Protein AF-B6ASD5-F1 (afdb_monomer_lite)

Sequence (254 aa):
MRLPNHNNSAKGARRTEENTPIEFEKPGTISGPLTELLRMGARKLIEAAIQAERTEFLHQFESRKTSEGKRGVIRNGYQTEREILTGIGAVSVRIPKVRSRTGEPVTFRSALVPPYVRKTKSLEAALPWLCLKGISTREMQGALSVEAKYPKATECFLKDREPLLAFYDFPAEHWIHIRTTNPIESTFATIRHRTDQARGCFPKETILTMMFKLGLCAEKRWRKIKGFNTLVLVLEGKTFKDGVLEGDSRQDAA

Organism: NCBI:txid419541

Radius of gyration: 32.8 Å; chains: 1; bounding box: 64×96×101 Å

Secondary structure (DSSP, 8-state):
--------------------------TT----HHHHHHHHHHHHHHHHHHHHHHHHHHHHTTT-B-TTSSBSEEEEEEPPPEEEEETTEEEEE--EEEEESSSS------SSS-TT--B-HHHHHHHHHHHHTT--TTTHHHHTTTTTT-HHHHHHHHHTHHHHHGGGGS-GGGHHHHT-SHHHHHHHHHHHHHHHHTTTTS-HHHHHHHHHHHHHHHHTTPPPPTTGGGHHHHHTT--EETTEETT-------

InterPro domains:
  IPR001207 Transposase, mutator type [PF00872] (36-143)
  IPR001207 Transposase, mutator type [PF00872] (147-209)
  IPR001207 Transposase, mutator type [PTHR33217] (146-231)

Foldseek 3Di:
DDDDDDDDDDDDDDDDPPDPPPPPDPLADPDDPVLVVVLVVVQVVQAVLLVVLVVVVQVVQQPDADPVRHRQKDWDAWDDWDWAQELSHTHIHTHTFMDGPNPDDDGDADPVDGPPHRYDPVLVVCVVVCVVVVQDPVRSSNVSVPPVPCPPVVVVCVVCVCVQCVLQFAAPQQCVPPNDCCLVCVLCVVLVVVCVVCPPVDDPVVNVVVSVVVNVVSVVVDDDRGPNVCVVVVVVVFTGHSNHTDPPPPPPDD

pLDDT: mean 74.52, std 19.61, range [25.8, 94.56]

Structure (mmCIF, N/CA/C/O backbone):
data_AF-B6ASD5-F1
#
_entry.id   AF-B6ASD5-F1
#
loop_
_atom_site.group_PDB
_atom_site.id
_atom_site.type_symbol
_atom_site.label_atom_id
_atom_site.label_alt_id
_atom_site.label_comp_id
_atom_site.label_asym_id
_atom_site.label_entity_id
_atom_site.label_seq_id
_atom_site.pdbx_PDB_ins_code
_atom_site.Cartn_x
_atom_site.Cartn_y
_atom_site.Cartn_z
_atom_site.occupancy
_atom_site.B_iso_or_equiv
_atom_site.auth_seq_id
_atom_site.auth_comp_id
_atom_site.auth_asym_id
_atom_site.auth_atom_id
_atom_site.pdbx_PDB_model_num
ATOM 1 N N . MET A 1 1 ? -20.922 59.048 -52.226 1.00 37.69 1 MET A N 1
ATOM 2 C CA . MET A 1 1 ? -21.814 58.257 -53.105 1.00 37.69 1 MET A CA 1
ATOM 3 C C . MET A 1 1 ? -21.059 56.995 -53.524 1.00 37.69 1 MET A C 1
ATOM 5 O O . MET A 1 1 ? -19.894 57.132 -53.866 1.00 37.69 1 MET A O 1
ATOM 9 N N . ARG A 1 2 ? -21.726 55.828 -53.485 1.00 28.09 2 ARG A N 1
ATOM 10 C CA . ARG A 1 2 ? -21.280 54.446 -53.812 1.00 28.09 2 ARG A CA 1
ATOM 11 C C . ARG A 1 2 ? -20.453 53.660 -52.777 1.00 28.09 2 ARG A C 1
ATOM 13 O O . ARG A 1 2 ? -19.234 53.732 -52.731 1.00 28.09 2 ARG A O 1
ATOM 20 N N . LEU A 1 3 ? -21.169 52.805 -52.047 1.00 33.41 3 LEU A N 1
ATOM 21 C CA . LEU A 1 3 ? -20.824 51.381 -51.864 1.00 33.41 3 LEU A CA 1
ATOM 22 C C . LEU A 1 3 ? -21.417 50.579 -53.056 1.00 33.41 3 LEU A C 1
ATOM 24 O O . LEU A 1 3 ? -22.229 51.177 -53.775 1.00 33.41 3 LEU A O 1
ATOM 28 N N . PRO A 1 4 ? -21.197 49.254 -53.238 1.00 50.50 4 PRO A N 1
ATOM 29 C CA . PRO A 1 4 ? -20.192 48.304 -52.710 1.00 50.50 4 PRO A CA 1
ATOM 30 C C . PRO A 1 4 ? -19.549 47.437 -53.839 1.00 50.50 4 PRO A C 1
ATOM 32 O O . PRO A 1 4 ? -19.925 47.560 -55.002 1.00 50.50 4 PRO A O 1
ATOM 35 N N . ASN A 1 5 ? -18.643 46.498 -53.511 1.00 28.77 5 ASN A N 1
ATOM 36 C CA . ASN A 1 5 ? -18.746 45.129 -54.053 1.00 28.77 5 ASN A CA 1
ATOM 37 C C . ASN A 1 5 ? -17.942 44.076 -53.264 1.00 28.77 5 ASN A C 1
ATOM 39 O O . ASN A 1 5 ? -16.801 44.297 -52.866 1.00 28.77 5 ASN A O 1
ATOM 43 N N . HIS A 1 6 ? -18.590 42.927 -53.065 1.00 32.00 6 HIS A N 1
ATOM 44 C CA . HIS A 1 6 ? -18.110 41.692 -52.443 1.00 32.00 6 HIS A CA 1
ATOM 45 C C . HIS A 1 6 ? -17.142 40.909 -53.352 1.00 32.00 6 HIS A C 1
ATOM 47 O O . HIS A 1 6 ? -17.418 40.789 -54.541 1.00 32.00 6 HIS A O 1
ATOM 53 N N . ASN A 1 7 ? -16.094 40.277 -52.797 1.00 29.05 7 ASN A N 1
ATOM 54 C CA . ASN A 1 7 ? -16.023 38.811 -52.616 1.00 29.05 7 ASN A CA 1
ATOM 55 C C . ASN A 1 7 ? -14.635 38.296 -52.163 1.00 29.05 7 ASN A C 1
ATOM 57 O O . ASN A 1 7 ? -13.646 38.405 -52.873 1.00 29.05 7 ASN A O 1
ATOM 61 N N . ASN A 1 8 ? -14.654 37.655 -50.990 1.00 28.58 8 ASN A N 1
ATOM 62 C CA . ASN A 1 8 ? -14.136 36.324 -50.646 1.00 28.58 8 ASN A CA 1
ATOM 63 C C . ASN A 1 8 ? -12.666 35.875 -50.857 1.00 28.58 8 ASN A C 1
ATOM 65 O O . ASN A 1 8 ? -12.215 35.608 -51.962 1.00 28.58 8 ASN A O 1
ATOM 69 N N . SER A 1 9 ? -12.101 35.463 -49.706 1.00 25.80 9 SER A N 1
ATOM 70 C CA . SER A 1 9 ? -11.491 34.143 -49.436 1.00 25.80 9 SER A CA 1
ATOM 71 C C . SER A 1 9 ? -9.964 33.992 -49.521 1.00 25.80 9 SER A C 1
ATOM 73 O O . SER A 1 9 ? -9.388 33.816 -50.587 1.00 25.80 9 SER A O 1
ATOM 75 N N . ALA A 1 10 ? -9.337 33.909 -48.338 1.00 30.03 10 ALA A N 1
ATOM 76 C CA . ALA A 1 10 ? -8.743 32.677 -47.787 1.00 30.03 10 ALA A CA 1
ATOM 77 C C . ALA A 1 10 ? -7.375 32.882 -47.104 1.00 30.03 10 ALA A C 1
ATOM 79 O O . ALA A 1 10 ? -6.469 33.505 -47.645 1.00 30.03 10 ALA A O 1
ATOM 80 N N . LYS A 1 11 ? -7.232 32.175 -45.971 1.00 30.34 11 LYS A N 1
ATOM 81 C CA . LYS A 1 11 ? -6.010 31.831 -45.212 1.00 30.34 11 LYS A CA 1
ATOM 82 C C . LYS A 1 11 ? -5.569 32.801 -44.108 1.00 30.34 11 LYS A C 1
ATOM 84 O O . LYS A 1 11 ? -4.484 33.365 -44.142 1.00 30.34 11 LYS A O 1
ATOM 89 N N . GLY A 1 12 ? -6.374 32.855 -43.045 1.00 26.52 12 GLY A N 1
ATOM 90 C CA . GLY A 1 12 ? -5.902 33.134 -41.684 1.00 26.52 12 GLY A CA 1
ATOM 91 C C . GLY A 1 12 ? -5.714 31.819 -40.919 1.00 26.52 12 GLY A C 1
ATOM 92 O O . GLY A 1 12 ? -6.615 30.984 -40.884 1.00 26.52 12 GLY A O 1
ATOM 93 N N . ALA A 1 13 ? -4.517 31.614 -40.377 1.00 29.45 13 ALA A N 1
ATOM 94 C CA . ALA A 1 13 ? -4.069 30.402 -39.704 1.00 29.45 13 ALA A CA 1
ATOM 95 C C . ALA A 1 13 ? -4.914 30.048 -38.464 1.00 29.45 13 ALA A C 1
ATOM 97 O O . ALA A 1 13 ? -5.118 30.886 -37.589 1.00 29.45 13 ALA A O 1
ATOM 98 N N . ARG A 1 14 ? -5.333 28.781 -38.340 1.00 26.75 14 ARG A N 1
ATOM 99 C CA . ARG A 1 14 ? -5.753 28.220 -37.048 1.00 26.75 14 ARG A CA 1
ATOM 100 C C . ARG A 1 14 ? -4.496 27.973 -36.214 1.00 26.75 14 ARG A C 1
ATOM 102 O O . ARG A 1 14 ? -3.749 27.043 -36.507 1.00 26.75 14 ARG A O 1
ATOM 109 N N . ARG A 1 15 ? -4.255 28.799 -35.196 1.00 26.56 15 ARG A N 1
ATOM 110 C CA . ARG A 1 15 ? -3.430 28.405 -34.048 1.00 26.56 15 ARG A CA 1
ATOM 111 C C . ARG A 1 15 ? -4.332 27.626 -33.096 1.00 26.56 15 ARG A C 1
ATOM 113 O O . ARG A 1 15 ? -5.297 28.170 -32.578 1.00 26.56 15 ARG A O 1
ATOM 120 N N . THR A 1 16 ? -4.039 26.344 -32.937 1.00 33.03 16 THR A N 1
ATOM 121 C CA . THR A 1 16 ? -4.548 25.478 -31.875 1.00 33.03 16 THR A CA 1
ATOM 122 C C . THR A 1 16 ? -4.048 26.002 -30.530 1.00 33.03 16 THR A C 1
ATOM 124 O O . THR A 1 16 ? -2.873 25.857 -30.200 1.00 33.03 16 THR A O 1
ATOM 127 N N . GLU A 1 17 ? -4.933 26.629 -29.761 1.00 39.38 17 GLU A N 1
ATOM 128 C CA . GLU A 1 17 ? -4.749 26.832 -28.324 1.00 39.38 17 GLU A CA 1
ATOM 129 C C . GLU A 1 17 ? -5.139 25.542 -27.595 1.00 39.38 17 GLU A C 1
ATOM 131 O O . GLU A 1 17 ? -6.214 25.437 -27.025 1.00 39.38 17 GLU A O 1
ATOM 136 N N . GLU A 1 18 ? -4.284 24.524 -27.646 1.00 45.25 18 GLU A N 1
ATOM 137 C CA . GLU A 1 18 ? -4.444 23.327 -26.817 1.00 45.25 18 GLU A CA 1
ATOM 138 C C . GLU A 1 18 ? -3.073 22.893 -26.309 1.00 45.25 18 GLU A C 1
ATOM 140 O O . GLU A 1 18 ? -2.371 22.110 -26.940 1.00 45.25 18 GLU A O 1
ATOM 145 N N . ASN A 1 19 ? -2.659 23.484 -25.188 1.00 40.84 19 ASN A N 1
ATOM 146 C CA . ASN A 1 19 ? -1.792 22.842 -24.198 1.00 40.84 19 ASN A CA 1
ATOM 147 C C . ASN A 1 19 ? -1.694 23.731 -22.955 1.00 40.84 19 ASN A C 1
ATOM 149 O O . ASN A 1 19 ? -0.622 24.182 -22.553 1.00 40.84 19 ASN A O 1
ATOM 153 N N . THR A 1 20 ? -2.839 23.994 -22.326 1.00 35.03 20 THR A N 1
ATOM 154 C CA . THR A 1 20 ? -2.825 24.313 -20.899 1.00 35.03 20 THR A CA 1
ATOM 155 C C . THR A 1 20 ? -2.584 22.990 -20.176 1.00 35.03 20 THR A C 1
ATOM 157 O O . THR A 1 20 ? -3.390 22.073 -20.346 1.00 35.03 20 THR A O 1
ATOM 160 N N . PRO A 1 21 ? -1.485 22.830 -19.420 1.00 34.50 21 PRO A N 1
ATOM 161 C CA . PRO A 1 21 ? -1.292 21.630 -18.627 1.00 34.50 21 PRO A CA 1
ATOM 162 C C . PRO A 1 21 ? -2.427 21.572 -17.605 1.00 34.50 21 PRO A C 1
ATOM 164 O O . PRO A 1 21 ? -2.496 22.389 -16.690 1.00 34.50 21 PRO A O 1
ATOM 167 N N . ILE A 1 22 ? -3.358 20.642 -17.805 1.00 43.00 22 ILE A N 1
ATOM 168 C CA . ILE A 1 22 ? -4.389 20.332 -16.822 1.00 43.00 22 ILE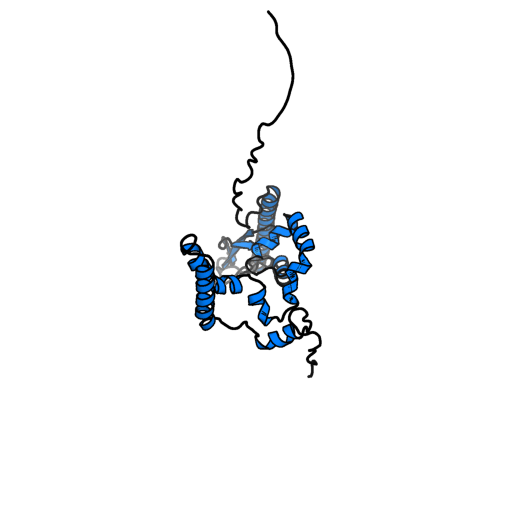 A CA 1
ATOM 169 C C . ILE A 1 22 ? -3.639 19.733 -15.636 1.00 43.00 22 ILE A C 1
ATOM 171 O O . ILE A 1 22 ? -3.091 18.633 -15.732 1.00 43.00 22 ILE A O 1
ATOM 175 N N . GLU A 1 23 ? -3.549 20.478 -14.537 1.00 32.25 23 GLU A N 1
ATOM 176 C CA . GLU A 1 23 ? -3.010 19.948 -13.292 1.00 32.25 23 GLU A CA 1
ATOM 177 C C . GLU A 1 23 ? -3.873 18.756 -12.866 1.00 32.25 23 GLU A C 1
ATOM 179 O O . GLU A 1 23 ? -5.062 18.886 -12.575 1.00 32.25 23 GLU A O 1
ATOM 184 N N . PHE A 1 24 ? -3.283 17.561 -12.876 1.00 36.91 24 PHE A N 1
ATOM 185 C CA . PHE A 1 24 ? -3.945 16.360 -12.392 1.00 36.91 24 PHE A CA 1
ATOM 186 C C . PHE A 1 24 ? -4.138 16.487 -10.878 1.00 36.91 24 PHE A C 1
ATOM 188 O O . PHE A 1 24 ? -3.199 16.287 -10.101 1.00 36.91 24 PHE A O 1
ATOM 195 N N . GLU A 1 25 ? -5.358 16.816 -10.448 1.00 40.44 25 GLU A N 1
ATOM 196 C CA . GLU A 1 25 ? -5.723 16.733 -9.037 1.00 40.44 25 GLU A CA 1
ATOM 197 C C . GLU A 1 25 ? -5.448 15.315 -8.517 1.00 40.44 25 GLU A C 1
ATOM 199 O O . GLU A 1 25 ? -5.768 14.308 -9.157 1.00 40.44 25 GLU A O 1
ATOM 204 N N . LYS A 1 26 ? -4.818 15.241 -7.341 1.00 39.00 26 LYS A N 1
ATOM 205 C CA . LYS A 1 26 ? -4.410 13.986 -6.698 1.00 39.00 26 LYS A CA 1
ATOM 206 C C . LYS A 1 26 ? -5.585 12.988 -6.671 1.00 39.00 26 LYS A C 1
ATOM 208 O O . LYS A 1 26 ? -6.693 13.375 -6.290 1.00 39.00 26 LYS A O 1
ATOM 213 N N . PRO A 1 27 ? -5.365 11.698 -6.995 1.00 39.69 27 PRO A N 1
ATOM 214 C CA . PRO A 1 27 ? -6.406 10.679 -6.916 1.00 39.69 27 PRO A CA 1
ATOM 215 C C . PRO A 1 27 ? -6.830 10.509 -5.451 1.00 39.69 27 PRO A C 1
ATOM 217 O O . PRO A 1 27 ? -6.121 9.919 -4.640 1.00 39.69 27 PRO A O 1
ATOM 220 N N . GLY A 1 28 ? -7.967 11.106 -5.103 1.00 45.91 28 GLY A N 1
ATOM 221 C CA . GLY A 1 28 ? -8.495 11.140 -3.740 1.00 45.91 28 GLY A CA 1
ATOM 222 C C . GLY A 1 28 ? -9.793 11.933 -3.610 1.00 45.91 28 GLY A C 1
ATOM 223 O O . GLY A 1 28 ? -10.636 11.587 -2.785 1.00 45.91 28 GLY A O 1
ATOM 224 N N . THR A 1 29 ? -10.023 12.926 -4.471 1.00 48.97 29 THR A N 1
ATOM 225 C CA . THR A 1 29 ? -11.251 13.725 -4.414 1.00 48.97 29 THR A CA 1
ATOM 226 C C . THR A 1 29 ? -12.234 13.262 -5.487 1.00 48.97 29 THR A C 1
ATOM 228 O O . THR A 1 29 ? -12.288 13.765 -6.609 1.00 48.97 29 THR A O 1
ATOM 231 N N . ILE A 1 30 ? -13.058 12.266 -5.158 1.00 54.53 30 ILE A N 1
ATOM 232 C CA . ILE A 1 30 ? -14.334 12.077 -5.859 1.00 54.53 30 ILE A CA 1
ATOM 233 C C . ILE A 1 30 ? -15.241 13.222 -5.385 1.00 54.53 30 ILE A C 1
ATOM 235 O O . ILE A 1 30 ? -16.043 13.044 -4.470 1.00 54.53 30 ILE A O 1
ATOM 239 N N . SER A 1 31 ? -15.039 14.424 -5.930 1.00 59.16 31 SER A N 1
ATOM 240 C CA . SER A 1 31 ? -15.862 15.591 -5.607 1.00 59.16 31 SER A CA 1
ATOM 241 C C . SER A 1 31 ? -16.980 15.708 -6.628 1.00 59.16 31 SER A C 1
ATOM 243 O O . SER A 1 31 ?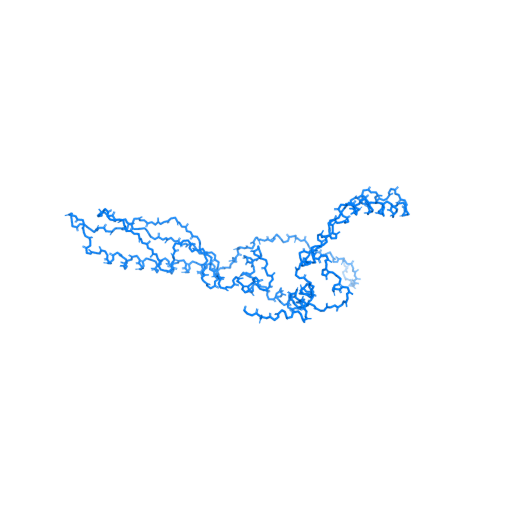 -16.801 16.233 -7.722 1.00 59.16 31 SER A O 1
ATOM 245 N N . GLY A 1 32 ? -18.131 15.148 -6.282 1.00 74.88 32 GLY A N 1
ATOM 246 C CA . GLY A 1 32 ? -19.401 15.443 -6.928 1.00 74.88 32 GLY A CA 1
ATOM 247 C C . GLY A 1 32 ? -20.422 15.763 -5.837 1.00 74.88 32 GLY A C 1
ATOM 248 O O . GLY A 1 32 ? -20.339 15.168 -4.758 1.00 74.88 32 GLY A O 1
ATOM 249 N N . PRO A 1 33 ? -21.393 16.660 -6.082 1.00 84.12 33 PRO A N 1
ATOM 250 C CA . PRO A 1 33 ? -22.370 17.064 -5.067 1.00 84.12 33 PRO A CA 1
ATOM 251 C C . PRO A 1 33 ? -23.170 15.872 -4.516 1.00 84.12 33 PRO A C 1
ATOM 253 O O . PRO A 1 33 ? -23.446 15.805 -3.321 1.00 84.12 33 PRO A O 1
ATOM 256 N N . LEU A 1 34 ? -23.470 14.882 -5.364 1.00 84.94 34 LEU A N 1
ATOM 257 C CA . LEU A 1 34 ? -24.141 13.648 -4.954 1.00 84.94 34 LEU A CA 1
ATOM 258 C C . LEU A 1 34 ? -23.254 12.762 -4.066 1.00 84.94 34 LEU A C 1
ATOM 260 O O . LEU A 1 34 ? -23.725 12.232 -3.065 1.00 84.94 34 LEU A O 1
ATOM 264 N N . THR A 1 35 ? -21.970 12.610 -4.401 1.00 82.75 35 THR A N 1
ATOM 265 C CA . THR A 1 35 ? -21.030 11.803 -3.607 1.00 82.75 35 THR A CA 1
ATOM 266 C C . THR A 1 35 ? -20.827 12.398 -2.218 1.00 82.75 35 THR A C 1
ATOM 268 O O . THR A 1 35 ? -20.764 11.657 -1.238 1.00 82.75 35 THR A O 1
ATOM 271 N N . GLU A 1 36 ? -20.781 13.727 -2.115 1.00 85.06 36 GLU A N 1
ATOM 272 C CA . GLU A 1 36 ? -20.689 14.406 -0.822 1.00 85.06 36 GLU A CA 1
ATOM 273 C C . GLU A 1 36 ? -21.961 14.205 0.009 1.00 85.06 36 GLU A C 1
ATOM 275 O O . GLU A 1 36 ? -21.883 13.854 1.187 1.00 85.06 36 GLU A O 1
ATOM 280 N N . LEU A 1 37 ? -23.137 14.308 -0.618 1.00 90.50 37 LEU A N 1
ATOM 281 C CA . LEU A 1 37 ? -24.414 14.011 0.034 1.00 90.50 37 LEU A CA 1
ATOM 282 C C . LEU A 1 37 ? -24.450 12.571 0.559 1.00 90.50 37 LEU A C 1
ATOM 284 O O . LEU A 1 37 ? -24.800 12.347 1.720 1.00 90.50 37 LEU A O 1
ATOM 288 N N . LEU A 1 38 ? -24.042 11.595 -0.257 1.00 88.75 38 LEU A N 1
ATOM 289 C CA . LEU A 1 38 ? -23.975 10.189 0.145 1.00 88.75 38 LEU A CA 1
ATOM 290 C C . LEU A 1 38 ? -22.993 9.975 1.302 1.00 88.75 38 LEU A C 1
ATOM 292 O O . LEU A 1 38 ? -23.306 9.235 2.233 1.00 88.75 38 LEU A O 1
ATOM 296 N N . ARG A 1 39 ? -21.842 10.657 1.298 1.00 89.06 39 ARG A N 1
ATOM 297 C CA . ARG A 1 39 ? -20.861 10.593 2.391 1.00 89.06 39 ARG A CA 1
ATOM 298 C C . ARG A 1 39 ? -21.423 11.167 3.690 1.00 89.06 39 ARG A C 1
ATOM 300 O O . ARG A 1 39 ? -21.288 10.544 4.745 1.00 89.06 39 ARG A O 1
ATOM 307 N N . MET A 1 40 ? -22.099 12.314 3.622 1.00 89.12 40 MET A N 1
ATOM 308 C CA . MET A 1 40 ? -22.778 12.919 4.769 1.00 89.12 40 MET A CA 1
ATOM 309 C C . MET A 1 40 ? -23.895 12.018 5.312 1.00 89.12 40 MET A C 1
ATOM 311 O O . MET A 1 40 ? -24.016 11.848 6.527 1.00 89.12 40 MET A O 1
ATOM 315 N N . GLY A 1 41 ? -24.694 11.420 4.425 1.00 93.56 41 GLY A N 1
ATOM 316 C CA . GLY A 1 41 ? -25.747 10.471 4.786 1.00 93.56 41 GLY A CA 1
ATOM 317 C C . GLY A 1 41 ? -25.186 9.221 5.462 1.00 93.56 41 GLY A C 1
ATOM 318 O O . GLY A 1 41 ? -25.622 8.862 6.555 1.00 93.56 41 GLY A O 1
ATOM 319 N N . ALA A 1 42 ? -24.156 8.612 4.870 1.00 91.62 42 ALA A N 1
ATOM 320 C CA . ALA A 1 42 ? -23.475 7.448 5.427 1.00 91.62 42 ALA A CA 1
ATOM 321 C C . ALA A 1 42 ? -22.889 7.737 6.815 1.00 91.62 42 ALA A C 1
ATOM 323 O O . ALA A 1 42 ? -23.060 6.934 7.730 1.00 91.62 42 ALA A O 1
ATOM 324 N N . ARG A 1 43 ? -22.268 8.910 7.008 1.00 93.31 43 ARG A N 1
ATOM 325 C CA . ARG A 1 43 ? -21.756 9.338 8.317 1.00 93.31 43 ARG A CA 1
ATOM 326 C C . ARG A 1 43 ? -22.857 9.382 9.375 1.00 93.31 43 ARG A C 1
ATOM 328 O O . ARG A 1 43 ? -22.682 8.810 10.447 1.00 93.31 43 ARG A O 1
ATOM 335 N 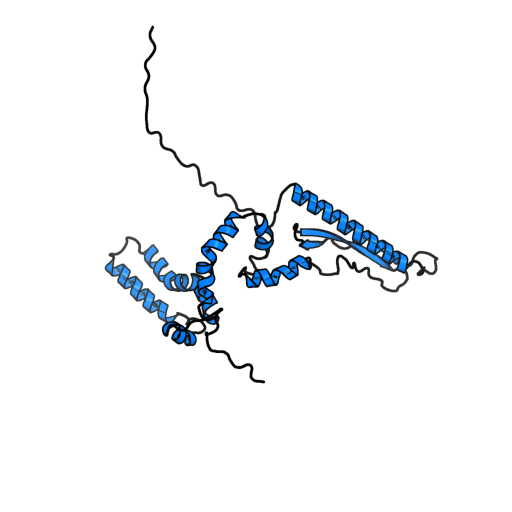N . LYS A 1 44 ? -23.994 10.017 9.068 1.00 93.62 44 LYS A N 1
ATOM 336 C CA . LYS A 1 44 ? -25.137 10.107 9.992 1.00 93.62 44 LYS A CA 1
ATOM 337 C C . LYS A 1 44 ? -25.722 8.735 10.321 1.00 93.62 44 LYS A C 1
ATOM 339 O O . LYS A 1 44 ? -26.035 8.475 11.477 1.00 93.62 44 LYS A O 1
ATOM 344 N N . LEU A 1 45 ? -25.843 7.857 9.325 1.00 94.56 45 LEU A N 1
ATOM 345 C CA . LEU A 1 45 ? -26.360 6.501 9.518 1.00 94.56 45 LEU A CA 1
ATOM 346 C C . LEU A 1 45 ? -25.441 5.662 10.409 1.00 94.56 45 LEU A C 1
ATOM 348 O O . LEU A 1 45 ? -25.914 5.031 11.351 1.00 94.56 45 LEU A O 1
ATOM 352 N N . ILE A 1 46 ? -24.130 5.695 10.156 1.00 92.44 46 ILE A N 1
ATOM 353 C CA . ILE A 1 46 ? -23.143 4.982 10.977 1.00 92.44 46 ILE A CA 1
ATOM 354 C C . ILE A 1 46 ? -23.150 5.530 12.407 1.00 92.44 46 ILE A C 1
ATOM 356 O O . ILE A 1 46 ? -23.140 4.757 13.362 1.00 92.44 46 ILE A O 1
ATOM 360 N N . GLU A 1 47 ? -23.206 6.852 12.571 1.00 92.75 47 GLU A N 1
ATOM 361 C CA . GLU A 1 47 ? -23.288 7.471 13.891 1.00 92.75 47 GLU A CA 1
ATOM 362 C C . GLU A 1 47 ? -24.552 7.040 14.647 1.00 92.75 47 GLU A C 1
ATOM 364 O O . GLU A 1 47 ? -24.450 6.612 15.797 1.00 92.75 47 GLU A O 1
ATOM 369 N N . ALA A 1 48 ? -25.724 7.090 14.008 1.00 93.75 48 ALA A N 1
ATOM 370 C CA . ALA A 1 48 ? -26.984 6.666 14.613 1.00 93.75 48 ALA A CA 1
ATOM 371 C C . ALA A 1 48 ? -26.947 5.188 15.032 1.00 93.75 48 ALA A C 1
ATOM 373 O O . ALA A 1 48 ? -27.352 4.844 16.144 1.00 93.75 48 ALA A O 1
ATOM 374 N N . ALA A 1 49 ? -26.390 4.322 14.185 1.00 94.56 49 ALA A N 1
ATOM 375 C CA . ALA A 1 49 ? -26.281 2.899 14.469 1.00 94.56 49 ALA A CA 1
ATOM 376 C C . ALA A 1 49 ? -25.329 2.611 15.647 1.00 94.56 49 ALA A C 1
ATOM 378 O O . ALA A 1 49 ? -25.671 1.854 16.553 1.00 94.56 49 ALA A O 1
ATOM 379 N N . ILE A 1 50 ? -24.174 3.282 15.715 1.00 93.75 50 ILE A N 1
ATOM 380 C CA . ILE A 1 50 ? -23.245 3.157 16.852 1.00 93.75 50 ILE A CA 1
ATOM 381 C C . ILE A 1 50 ? -23.866 3.719 18.142 1.00 93.75 50 ILE A C 1
ATOM 383 O O . ILE A 1 50 ? -23.644 3.194 19.238 1.00 93.75 50 ILE A O 1
ATOM 387 N N . GLN A 1 51 ? -24.646 4.799 18.047 1.00 92.19 51 GLN A N 1
ATOM 388 C CA . GLN A 1 51 ? -25.370 5.335 19.198 1.00 92.19 51 GLN A CA 1
ATOM 389 C C . GLN A 1 51 ? -26.403 4.332 19.731 1.00 92.19 51 GLN A C 1
ATOM 391 O O . GLN A 1 51 ? -26.508 4.215 20.956 1.00 92.19 51 GLN A O 1
ATOM 396 N N . ALA A 1 52 ? -27.083 3.592 18.847 1.00 92.69 52 ALA A N 1
ATOM 397 C CA . ALA A 1 52 ? -28.004 2.514 19.207 1.00 92.69 52 ALA A CA 1
ATOM 398 C C . ALA A 1 52 ? -27.284 1.323 19.876 1.00 92.69 52 ALA A C 1
ATOM 400 O O . ALA A 1 52 ? -27.709 0.854 20.932 1.00 92.69 52 ALA A O 1
ATOM 401 N N . GLU A 1 53 ? -26.129 0.896 19.348 1.00 94.19 53 GLU A N 1
ATOM 402 C CA . GLU A 1 53 ? -25.291 -0.131 19.995 1.00 94.19 53 GLU A CA 1
ATOM 403 C C . GLU A 1 53 ? -24.870 0.289 21.411 1.00 94.19 53 GLU A C 1
ATOM 405 O O . GLU A 1 53 ? -24.887 -0.506 22.349 1.00 94.19 53 GLU A O 1
ATOM 410 N N . ARG A 1 54 ? -24.505 1.564 21.600 1.00 92.88 54 ARG A N 1
ATOM 411 C CA . ARG A 1 54 ? -24.142 2.092 22.922 1.00 92.88 54 ARG A CA 1
ATOM 412 C C . ARG A 1 54 ? -25.329 2.093 23.879 1.00 92.88 54 ARG A C 1
ATOM 414 O O . ARG A 1 54 ? -25.131 1.848 25.067 1.00 92.88 54 ARG A O 1
ATOM 421 N N . THR A 1 55 ? -26.525 2.465 23.421 1.00 91.56 55 THR A N 1
ATOM 422 C CA . THR A 1 55 ? -27.707 2.460 24.296 1.00 91.56 55 THR A CA 1
ATOM 423 C C . THR A 1 55 ? -28.021 1.053 24.772 1.00 91.56 55 THR A C 1
ATOM 425 O O . THR A 1 55 ? -28.223 0.880 25.971 1.00 91.56 55 THR A O 1
ATOM 428 N N . GLU A 1 56 ? -27.930 0.067 23.879 1.00 92.25 56 GLU A N 1
ATOM 429 C CA . GLU A 1 56 ? -28.090 -1.345 24.228 1.00 92.25 56 GLU A CA 1
ATOM 430 C C . GLU A 1 56 ? -27.010 -1.799 25.219 1.00 92.25 56 GLU A C 1
ATOM 432 O O . GLU A 1 56 ? -27.296 -2.384 26.260 1.00 92.25 56 GLU A O 1
ATOM 437 N N . PHE A 1 57 ? -25.754 -1.420 24.971 1.00 91.06 57 PHE A N 1
ATOM 438 C CA . PHE A 1 57 ? -24.652 -1.723 25.880 1.00 91.06 57 PHE A CA 1
ATOM 439 C C . PHE A 1 57 ? -24.869 -1.141 27.283 1.00 91.06 57 PHE A C 1
ATOM 441 O O . PHE A 1 57 ? -24.590 -1.799 28.276 1.00 91.06 57 PHE A O 1
ATOM 448 N N . LEU A 1 58 ? -25.378 0.089 27.403 1.00 89.75 58 LEU A N 1
ATOM 449 C CA . LEU A 1 58 ? -25.668 0.686 28.712 1.00 89.75 58 LEU A CA 1
ATOM 450 C C . LEU A 1 58 ? -26.840 0.000 29.425 1.00 89.75 58 LEU A C 1
ATOM 452 O O . LEU A 1 58 ? -26.821 -0.065 30.653 1.00 89.75 58 LEU A O 1
ATOM 456 N N . HIS A 1 59 ? -27.823 -0.502 28.678 1.00 89.62 59 HIS A N 1
ATOM 457 C CA . HIS A 1 59 ? -28.954 -1.252 29.223 1.00 89.62 59 HIS A CA 1
ATOM 458 C C . HIS A 1 59 ? -28.490 -2.570 29.869 1.00 89.62 59 HIS A C 1
ATOM 460 O O . HIS A 1 59 ? -28.893 -2.886 30.986 1.00 89.62 59 HIS A O 1
ATOM 466 N N . GLN A 1 60 ? -27.516 -3.262 29.265 1.00 88.00 60 GLN A N 1
ATOM 467 C CA . GLN A 1 60 ? -26.912 -4.478 29.841 1.00 88.00 60 GLN A CA 1
ATOM 468 C C . GLN A 1 60 ? -26.258 -4.255 31.219 1.00 88.00 60 GLN A C 1
ATOM 470 O O . GLN A 1 60 ? -26.181 -5.179 32.026 1.00 88.00 60 GLN A O 1
ATOM 475 N N . PHE A 1 61 ? -25.803 -3.032 31.516 1.00 85.62 61 PHE A N 1
ATOM 476 C CA . PHE A 1 61 ? -25.175 -2.677 32.795 1.00 85.62 61 PHE A CA 1
ATOM 477 C C . PHE A 1 61 ? -26.100 -1.885 33.732 1.00 85.62 61 PHE A C 1
ATOM 479 O O . PHE A 1 61 ? -25.625 -1.311 34.713 1.00 85.62 61 PHE A O 1
ATOM 486 N N . GLU A 1 62 ? -27.412 -1.855 33.477 1.00 82.25 62 GLU A N 1
ATOM 487 C CA . GLU A 1 62 ? -28.376 -1.105 34.294 1.00 82.25 62 GLU A CA 1
ATOM 488 C C . GLU A 1 62 ? -28.516 -1.653 35.725 1.00 82.25 62 GLU A C 1
ATOM 490 O O . GLU A 1 62 ? -28.728 -0.889 36.672 1.00 82.25 62 GLU A O 1
ATOM 495 N N . SER A 1 63 ? -28.312 -2.962 35.902 1.00 81.06 63 SER A N 1
ATOM 496 C CA . SER A 1 63 ? -28.306 -3.625 37.211 1.00 81.06 63 SER A CA 1
ATOM 497 C C . SER A 1 63 ? -27.093 -3.255 38.071 1.00 81.06 63 SER A C 1
ATOM 499 O O . SER A 1 63 ? -27.158 -3.329 39.299 1.00 81.06 63 SER A O 1
ATOM 501 N N . ARG A 1 64 ? -25.988 -2.805 37.459 1.00 80.12 64 ARG A N 1
ATOM 502 C CA . ARG A 1 64 ? -24.781 -2.393 38.181 1.00 80.12 64 ARG A CA 1
ATOM 503 C C . ARG A 1 64 ? -24.932 -0.964 38.681 1.00 80.12 64 ARG A C 1
ATOM 505 O O . ARG A 1 64 ? -24.821 0.001 37.921 1.00 80.12 64 ARG A O 1
ATOM 512 N N . LYS A 1 65 ? -25.127 -0.825 39.988 1.00 83.69 65 LYS A N 1
ATOM 513 C CA . LYS A 1 65 ? -25.187 0.465 40.679 1.00 83.69 65 LYS A CA 1
ATOM 514 C C . LYS A 1 65 ? -24.010 0.598 41.640 1.00 83.69 65 LYS A C 1
ATOM 516 O O . LYS A 1 65 ? -23.523 -0.384 42.188 1.00 83.69 65 LYS A O 1
ATOM 521 N N . THR A 1 66 ? -23.519 1.818 41.811 1.00 79.94 66 THR A N 1
ATOM 522 C CA . THR A 1 66 ? -22.566 2.156 42.877 1.00 79.94 66 THR A CA 1
ATOM 523 C C . THR A 1 66 ? -23.264 2.033 44.241 1.00 79.94 66 THR A C 1
ATOM 525 O O . THR A 1 66 ? -24.492 2.067 44.298 1.00 79.94 66 THR A O 1
ATOM 528 N N . SER A 1 67 ? -22.509 1.946 45.339 1.00 73.94 67 SER A N 1
ATOM 529 C CA . SER A 1 67 ? -23.031 1.981 46.720 1.00 73.94 67 SER A CA 1
ATOM 530 C C . SER A 1 67 ? -23.985 3.159 46.999 1.00 73.94 67 SER A C 1
ATOM 532 O O . SER A 1 67 ? -24.875 3.044 47.830 1.00 73.94 67 SER A O 1
ATOM 534 N N . GLU A 1 68 ? -23.862 4.260 46.250 1.00 78.19 68 GLU A N 1
ATOM 535 C CA . GLU A 1 68 ? -24.757 5.430 46.280 1.00 78.19 68 GLU A CA 1
ATOM 536 C C . GLU A 1 68 ? -26.022 5.307 45.391 1.00 78.19 68 GLU A C 1
ATOM 538 O O . GLU A 1 68 ? -26.685 6.304 45.112 1.00 78.19 68 GLU A O 1
ATOM 543 N N . GLY A 1 69 ? -26.325 4.132 44.829 1.00 78.12 69 GLY A N 1
ATOM 544 C CA . GLY A 1 69 ? -27.493 3.903 43.961 1.00 78.12 69 GLY A CA 1
ATOM 545 C C . GLY A 1 69 ? -27.402 4.493 42.542 1.00 78.12 69 GLY A C 1
ATOM 546 O O . GLY A 1 69 ? -28.307 4.301 41.728 1.00 78.12 69 GLY A O 1
ATOM 547 N N . LYS A 1 70 ? -26.308 5.186 42.203 1.00 81.31 70 LYS A N 1
ATOM 548 C CA . LYS A 1 70 ? -26.055 5.759 40.866 1.00 81.31 70 LYS A CA 1
ATOM 549 C C . LYS A 1 70 ? -25.636 4.678 39.863 1.00 81.31 70 LYS A C 1
ATOM 551 O O . LYS A 1 70 ? -25.015 3.688 40.241 1.00 81.31 70 LYS A O 1
ATOM 556 N N . ARG A 1 71 ? -25.922 4.890 38.570 1.00 82.44 71 ARG A N 1
ATOM 557 C CA . ARG A 1 71 ? -25.506 3.980 37.482 1.00 82.44 71 ARG A CA 1
ATOM 558 C C . ARG A 1 71 ? -23.988 3.768 37.487 1.00 82.44 71 ARG A C 1
ATOM 560 O O . ARG A 1 71 ? -23.223 4.735 37.477 1.00 82.44 71 ARG A O 1
ATOM 567 N N . GLY A 1 72 ? -23.572 2.503 37.465 1.00 82.75 72 GLY A N 1
ATOM 568 C CA . GLY A 1 72 ? -22.170 2.103 37.525 1.00 82.75 72 GLY A CA 1
ATOM 569 C C . GLY A 1 72 ? -21.399 2.371 36.234 1.00 82.75 72 GLY A C 1
ATOM 570 O O . GLY A 1 72 ? -20.227 2.729 36.296 1.00 82.75 72 GLY A O 1
ATOM 571 N N . VAL A 1 73 ? -22.049 2.277 35.071 1.00 87.38 73 VAL A N 1
ATOM 572 C CA . VAL A 1 73 ? -21.444 2.583 33.765 1.00 87.38 73 VAL A CA 1
ATOM 573 C C . VAL A 1 73 ? -22.121 3.810 33.162 1.00 87.38 73 VAL A C 1
ATOM 575 O O . VAL A 1 73 ? -23.342 3.864 33.022 1.00 87.38 73 VAL A O 1
ATOM 578 N N . ILE A 1 74 ? -21.322 4.817 32.810 1.00 87.81 74 ILE A N 1
ATOM 579 C CA . ILE A 1 74 ? -21.797 6.101 32.285 1.00 87.81 74 ILE A CA 1
ATOM 580 C C . ILE A 1 74 ? -21.149 6.437 30.940 1.00 87.81 74 ILE A C 1
ATOM 582 O O . ILE A 1 74 ? -20.095 5.914 30.572 1.00 87.81 74 ILE A O 1
ATOM 586 N N . ARG A 1 75 ? -21.779 7.358 30.206 1.00 89.56 75 ARG A N 1
ATOM 587 C CA . ARG A 1 75 ? -21.231 7.933 28.969 1.00 89.56 75 ARG A CA 1
ATOM 588 C C . AR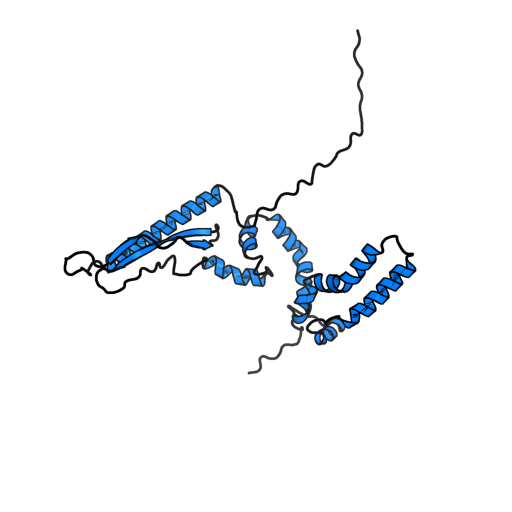G A 1 75 ? -20.020 8.810 29.308 1.00 89.56 75 ARG A C 1
ATOM 590 O O . ARG A 1 75 ? -20.082 9.586 30.255 1.00 89.56 75 ARG A O 1
ATOM 597 N N . ASN A 1 76 ? -18.940 8.702 28.534 1.00 89.94 76 ASN A N 1
ATOM 598 C CA . ASN A 1 76 ? -17.681 9.418 28.774 1.00 89.94 76 ASN A CA 1
ATOM 599 C C . ASN A 1 76 ? -17.103 10.032 27.487 1.00 89.94 76 ASN A C 1
ATOM 601 O O . ASN A 1 76 ? -15.938 9.827 27.144 1.00 89.94 76 ASN A O 1
ATOM 605 N N . GLY A 1 77 ? -17.946 10.749 26.744 1.00 90.25 77 GLY A N 1
ATOM 606 C CA . GLY A 1 77 ? -17.563 11.378 25.481 1.00 90.25 77 GLY A CA 1
ATOM 607 C C . GLY A 1 77 ? -17.309 10.372 24.355 1.00 90.25 77 GLY A C 1
ATOM 608 O O . GLY A 1 77 ? -17.941 9.314 24.291 1.00 90.25 77 GLY A O 1
ATOM 609 N N . TYR A 1 78 ? -16.388 10.718 23.456 1.00 90.75 78 TYR A N 1
ATOM 610 C CA . TYR A 1 78 ? -16.053 9.956 22.252 1.00 90.75 78 TYR A CA 1
ATOM 611 C C . TYR A 1 78 ? -14.539 9.732 22.157 1.00 90.75 78 TYR A C 1
ATOM 613 O O . TYR A 1 78 ? -13.747 10.453 22.764 1.00 90.75 78 TYR A O 1
ATOM 621 N N . GLN A 1 79 ? -14.135 8.696 21.426 1.00 87.38 79 GLN A N 1
ATOM 622 C CA . GLN A 1 79 ? -12.753 8.517 20.989 1.00 87.38 79 GLN A CA 1
ATOM 623 C C . GLN A 1 79 ? -12.412 9.540 19.903 1.00 87.38 79 GLN A C 1
ATOM 625 O O . GLN A 1 79 ? -13.305 10.152 19.310 1.00 87.38 79 GLN A O 1
ATOM 630 N N . THR A 1 80 ? -11.116 9.696 19.633 1.00 88.50 80 THR A N 1
ATOM 631 C CA . THR A 1 80 ? -10.634 10.490 18.504 1.00 88.50 80 THR A CA 1
ATOM 632 C C . THR A 1 80 ? -11.294 10.008 17.219 1.00 88.50 80 THR A C 1
ATOM 634 O O . THR A 1 80 ? -11.420 8.803 16.979 1.00 88.50 80 THR A O 1
ATOM 637 N N . GLU A 1 81 ? -11.742 10.966 16.416 1.00 90.31 81 GLU A N 1
ATOM 638 C CA . GLU A 1 81 ? -12.328 10.691 15.115 1.00 90.31 81 GLU A CA 1
ATOM 639 C C . GLU A 1 81 ? -11.315 9.979 14.221 1.00 90.31 81 GLU A C 1
ATOM 641 O O . GLU A 1 81 ? -10.128 10.309 14.216 1.00 90.31 81 GLU A O 1
ATOM 646 N N . ARG A 1 82 ? -11.788 8.978 13.481 1.00 89.06 82 ARG A N 1
ATOM 647 C CA . ARG A 1 82 ? -10.964 8.260 12.513 1.00 89.06 82 ARG A CA 1
ATOM 648 C C . ARG A 1 82 ? -11.742 7.992 11.244 1.00 89.06 82 ARG A C 1
ATOM 650 O O . ARG A 1 82 ? -12.967 7.876 11.266 1.00 89.06 82 ARG A O 1
ATOM 657 N N . GLU A 1 83 ? -11.010 7.846 10.156 1.00 88.62 83 GLU A N 1
ATOM 658 C CA . GLU A 1 83 ? -11.580 7.592 8.843 1.00 88.62 83 GLU A CA 1
ATOM 659 C C . GLU A 1 83 ? -11.588 6.103 8.514 1.00 88.62 83 GLU A C 1
ATOM 661 O O . GLU A 1 83 ? -10.654 5.362 8.835 1.00 88.62 83 GLU A O 1
ATOM 666 N N . ILE A 1 84 ? -12.661 5.680 7.853 1.00 87.44 84 ILE A N 1
ATOM 667 C CA . ILE A 1 84 ? -12.816 4.340 7.301 1.00 87.44 84 ILE A CA 1
ATOM 668 C C . ILE A 1 84 ? -13.017 4.488 5.804 1.00 87.44 84 ILE A C 1
ATOM 670 O O . ILE A 1 84 ? -13.892 5.225 5.349 1.00 87.44 84 ILE A O 1
ATOM 674 N N . LEU A 1 85 ? -12.210 3.770 5.034 1.00 83.69 85 LEU A N 1
ATOM 675 C CA . LEU A 1 85 ? -12.328 3.746 3.589 1.00 83.69 85 LEU A CA 1
ATOM 676 C C . LEU A 1 85 ? -13.486 2.830 3.173 1.00 83.69 85 LEU A C 1
ATOM 678 O O . LEU A 1 85 ? -13.492 1.623 3.443 1.00 83.69 85 LEU A O 1
ATOM 682 N N . THR A 1 86 ? -14.465 3.424 2.502 1.00 83.50 86 THR A N 1
ATOM 683 C CA . THR A 1 86 ? -15.659 2.761 1.970 1.00 83.50 86 THR A CA 1
ATOM 684 C C . THR A 1 86 ? -15.699 2.900 0.445 1.00 83.50 86 THR A C 1
ATOM 686 O O . THR A 1 86 ? -14.913 3.656 -0.126 1.00 83.50 86 THR A O 1
ATOM 689 N N . GLY A 1 87 ? -16.628 2.211 -0.226 1.00 76.75 87 GLY A N 1
ATOM 690 C CA . GLY A 1 87 ? -16.807 2.337 -1.682 1.00 76.75 87 GLY A CA 1
ATOM 691 C C . GLY A 1 87 ? -17.175 3.752 -2.155 1.00 76.75 87 GLY A C 1
ATOM 692 O O . GLY A 1 87 ? -16.904 4.103 -3.295 1.00 76.75 87 GLY A O 1
ATOM 693 N N . ILE A 1 88 ? -17.724 4.595 -1.272 1.00 81.38 88 ILE A N 1
ATOM 694 C CA . ILE A 1 88 ? -18.061 6.003 -1.558 1.00 81.38 88 ILE A CA 1
ATOM 695 C C . ILE A 1 88 ? -16.950 6.989 -1.137 1.00 81.38 88 ILE A C 1
ATOM 697 O O . ILE A 1 88 ? -17.130 8.209 -1.173 1.00 81.38 88 ILE A O 1
ATOM 701 N N . GLY A 1 89 ? -15.792 6.468 -0.717 1.00 81.94 89 GLY A N 1
ATOM 702 C CA . GLY A 1 89 ? -14.653 7.233 -0.211 1.00 81.94 89 GLY A CA 1
ATOM 703 C C . GLY A 1 89 ? -14.460 7.116 1.302 1.00 81.94 89 GLY A C 1
ATOM 704 O O . GLY A 1 89 ? -15.043 6.254 1.969 1.00 81.94 89 GLY A O 1
ATOM 705 N N . ALA A 1 90 ? -13.592 7.964 1.851 1.00 84.75 90 ALA A N 1
ATOM 706 C CA . ALA A 1 90 ? -13.334 8.015 3.286 1.00 84.75 90 ALA A CA 1
ATOM 707 C C . ALA A 1 90 ? -14.550 8.585 4.033 1.00 84.75 90 ALA A C 1
ATOM 709 O O . ALA A 1 90 ? -15.064 9.646 3.683 1.00 84.75 90 ALA A O 1
ATOM 710 N N . VAL A 1 91 ? -15.011 7.876 5.063 1.00 90.00 91 VAL A N 1
ATOM 711 C CA . VAL A 1 91 ? -16.083 8.325 5.959 1.00 90.00 91 VAL A CA 1
ATOM 712 C C . VAL A 1 91 ? -15.510 8.450 7.362 1.00 90.00 91 VAL A C 1
ATOM 714 O O . VAL A 1 91 ? -14.919 7.502 7.885 1.00 90.00 91 VAL A O 1
ATOM 717 N N . SER A 1 92 ? -15.676 9.619 7.976 1.00 90.06 92 SER A N 1
ATOM 718 C CA . SER A 1 92 ? -15.183 9.884 9.323 1.00 90.06 92 SER A CA 1
ATOM 719 C C . SER A 1 92 ? -16.188 9.412 10.378 1.00 90.06 92 SER A C 1
ATOM 721 O O . SER A 1 92 ? -17.389 9.673 10.290 1.00 90.06 92 SER A O 1
ATOM 723 N N . VAL A 1 93 ? -15.704 8.668 11.373 1.00 91.44 93 VAL A N 1
ATOM 724 C CA . VAL A 1 93 ? -16.533 8.014 12.393 1.00 91.44 93 VAL A CA 1
ATOM 725 C C . VAL A 1 93 ? -15.994 8.319 13.788 1.00 91.44 93 VAL A C 1
ATOM 727 O O . VAL A 1 93 ? -14.784 8.307 14.031 1.00 91.44 93 VAL A O 1
ATOM 730 N N . ARG A 1 94 ? -16.912 8.564 14.731 1.00 91.44 94 ARG A N 1
ATOM 731 C CA . ARG A 1 94 ? -16.618 8.775 16.154 1.00 91.44 94 ARG A CA 1
ATOM 732 C C . ARG A 1 94 ? -17.223 7.654 16.983 1.00 91.44 94 ARG A C 1
ATOM 734 O O . ARG A 1 94 ? -18.429 7.435 16.962 1.00 91.44 94 ARG A O 1
ATOM 741 N N . ILE A 1 95 ? -16.379 6.963 17.742 1.00 92.38 95 ILE A N 1
ATOM 742 C CA . ILE A 1 95 ? -16.803 5.834 18.575 1.00 92.38 95 ILE A CA 1
ATOM 743 C C . ILE A 1 95 ? -17.046 6.345 20.000 1.00 92.38 95 ILE A C 1
ATOM 745 O O . ILE A 1 95 ? -16.143 6.951 20.581 1.00 92.38 95 ILE A O 1
ATOM 749 N N . PRO A 1 96 ? -18.230 6.130 20.593 1.00 92.25 96 PRO A N 1
ATOM 750 C CA . PRO A 1 96 ? -18.502 6.524 21.965 1.00 92.25 96 PRO A CA 1
ATOM 751 C C . PRO A 1 96 ? -17.583 5.838 22.975 1.00 92.25 96 PRO A C 1
ATOM 753 O O . PRO A 1 96 ? -17.201 4.679 22.819 1.00 92.25 96 PRO A O 1
ATOM 756 N N . LYS A 1 97 ? -17.279 6.544 24.062 1.00 91.44 97 LYS A N 1
ATOM 757 C CA . LYS A 1 97 ? -16.570 5.998 25.219 1.00 91.44 97 LYS A CA 1
ATOM 758 C C . LYS A 1 97 ? -17.535 5.820 26.377 1.00 91.44 97 LYS A C 1
ATOM 760 O O . LYS A 1 97 ? -18.422 6.643 26.618 1.00 91.44 97 LYS A O 1
ATOM 765 N N . VAL A 1 98 ? -17.306 4.758 27.130 1.00 90.56 98 VAL A N 1
ATOM 766 C CA . VAL A 1 98 ? -17.965 4.502 28.408 1.00 90.56 98 VAL A CA 1
ATOM 767 C C . VAL A 1 98 ? -16.931 4.582 29.521 1.00 90.56 98 VAL A C 1
ATOM 769 O O . VAL A 1 98 ? -15.743 4.350 29.298 1.00 90.56 98 VAL A O 1
ATOM 772 N N . ARG A 1 99 ? -17.376 4.965 30.714 1.00 88.38 99 ARG A N 1
ATOM 773 C CA . ARG A 1 99 ? -16.571 4.951 31.936 1.00 88.38 99 ARG A CA 1
ATOM 774 C C . ARG A 1 99 ? -17.310 4.147 32.988 1.00 88.38 99 ARG A C 1
ATOM 776 O O . ARG A 1 99 ? -18.499 4.366 33.202 1.00 88.38 99 ARG A O 1
ATOM 783 N N . SER A 1 100 ? -16.581 3.271 33.663 1.00 88.19 100 SER A N 1
ATOM 784 C CA . SER A 1 100 ? -17.064 2.589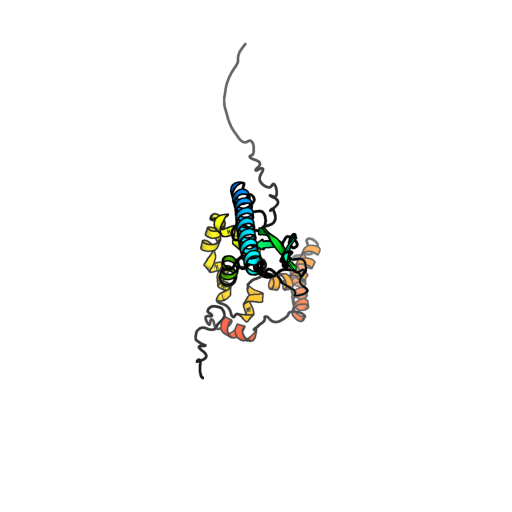 34.857 1.00 88.19 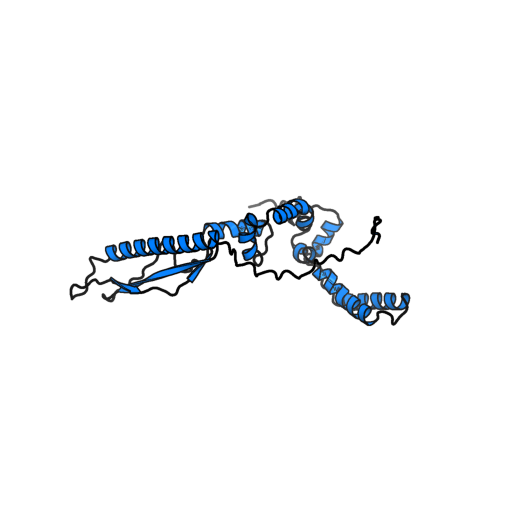100 SER A CA 1
ATOM 785 C C . SER A 1 100 ? -16.731 3.400 36.111 1.00 88.19 100 SER A C 1
ATOM 787 O O . SER A 1 100 ? -15.650 3.983 36.219 1.00 88.19 100 SER A O 1
ATOM 789 N N . ARG A 1 101 ? -17.681 3.464 37.044 1.00 85.19 101 ARG A N 1
ATOM 790 C CA . ARG A 1 101 ? -17.556 4.049 38.388 1.00 85.19 101 ARG A CA 1
ATOM 791 C C . ARG A 1 101 ? -17.423 2.982 39.475 1.00 85.19 101 ARG A C 1
ATOM 793 O O . ARG A 1 101 ? -17.132 3.333 40.610 1.00 85.19 101 ARG A O 1
ATOM 800 N N . THR A 1 102 ? -17.643 1.708 39.151 1.00 77.31 102 THR A N 1
ATOM 801 C CA . THR A 1 102 ? -17.675 0.590 40.111 1.00 77.31 102 THR A CA 1
ATOM 802 C C . THR A 1 102 ? -16.311 -0.077 40.307 1.00 77.31 102 THR A C 1
ATOM 804 O O . THR A 1 102 ? -16.242 -1.154 40.880 1.00 77.31 102 THR A O 1
ATOM 807 N N . GLY A 1 103 ? -15.223 0.522 39.808 1.00 74.31 103 GLY A N 1
ATOM 808 C CA . GLY A 1 103 ? -13.863 -0.031 39.891 1.00 74.31 103 GLY A CA 1
ATOM 809 C C . GLY A 1 103 ? -13.554 -1.112 38.848 1.00 74.31 103 GLY A C 1
ATOM 810 O O . GLY A 1 103 ? -12.419 -1.203 38.394 1.00 74.31 103 GLY A O 1
ATOM 811 N N . GLU A 1 104 ? -14.554 -1.862 38.381 1.00 79.31 104 GLU A N 1
ATOM 812 C CA . GLU A 1 104 ? -14.382 -2.828 37.289 1.00 79.31 104 GLU A CA 1
ATOM 813 C C . GLU A 1 104 ? -14.274 -2.129 35.922 1.00 79.31 104 GLU A C 1
ATOM 815 O O . GLU A 1 104 ? -15.194 -1.392 35.544 1.00 79.31 104 GLU A O 1
ATOM 820 N N . PRO A 1 105 ? -13.198 -2.341 35.143 1.00 84.00 105 PRO A N 1
ATOM 821 C CA . PRO A 1 105 ? -13.039 -1.709 33.841 1.00 84.00 105 PRO A CA 1
ATOM 822 C C . PRO A 1 105 ? -14.020 -2.299 32.820 1.00 84.00 105 PRO A C 1
ATOM 824 O O . PRO A 1 105 ? -14.044 -3.500 32.570 1.00 84.00 105 PRO A O 1
ATOM 827 N N . VAL A 1 106 ? -14.800 -1.430 32.177 1.00 87.06 106 VAL A N 1
ATOM 828 C CA . VAL A 1 106 ? -15.747 -1.803 31.117 1.00 87.06 106 VAL A CA 1
ATOM 829 C C . VAL A 1 106 ? -15.394 -1.030 29.852 1.00 87.06 106 VAL A C 1
ATOM 831 O O . VAL A 1 106 ? -15.260 0.194 29.888 1.00 87.06 106 VAL A O 1
ATOM 834 N N . THR A 1 107 ? -15.248 -1.738 28.730 1.00 87.94 107 THR A N 1
ATOM 835 C CA . THR A 1 107 ? -14.912 -1.142 27.429 1.00 87.94 107 THR A CA 1
ATOM 836 C C . THR A 1 107 ? -16.025 -1.398 26.424 1.00 87.94 107 THR A C 1
ATOM 838 O O . THR A 1 107 ? -16.388 -2.543 26.176 1.00 87.94 107 THR A O 1
ATOM 841 N N . PHE A 1 108 ? -16.526 -0.331 25.804 1.00 90.00 108 PHE A N 1
ATOM 842 C CA . PHE A 1 108 ? -17.464 -0.423 24.690 1.00 90.00 108 PHE A CA 1
ATOM 843 C C . PHE A 1 108 ? -16.715 -0.767 23.396 1.00 90.00 108 PHE A C 1
ATOM 845 O O . PHE A 1 108 ? -15.775 -0.063 23.013 1.00 90.00 108 PHE A O 1
ATOM 852 N N . ARG A 1 109 ? -17.134 -1.839 22.719 1.00 89.62 109 ARG A N 1
ATOM 853 C CA . ARG A 1 109 ? -16.645 -2.235 21.393 1.00 89.62 109 ARG A CA 1
ATOM 854 C C . ARG A 1 109 ? -17.837 -2.268 20.441 1.00 89.62 109 ARG A C 1
ATOM 856 O O . ARG A 1 109 ? -18.771 -3.022 20.679 1.00 89.62 109 ARG A O 1
ATOM 863 N N . SER A 1 110 ? -17.794 -1.449 19.394 1.00 89.81 110 SER A N 1
ATOM 864 C CA . SER A 1 110 ? -18.820 -1.454 18.346 1.00 89.81 110 SER A CA 1
ATOM 865 C C . SER A 1 110 ? -18.692 -2.714 17.487 1.00 89.81 110 SER A C 1
ATOM 867 O O . SER A 1 110 ? -17.570 -3.105 17.147 1.00 89.81 110 SER A O 1
ATOM 869 N N . ALA A 1 111 ? -19.820 -3.335 17.133 1.00 89.00 111 ALA A N 1
ATOM 870 C CA . ALA A 1 111 ? -19.845 -4.481 16.225 1.00 89.00 111 ALA A CA 1
ATOM 871 C C . ALA A 1 111 ? -19.766 -4.022 14.763 1.00 89.00 111 ALA A C 1
ATOM 873 O O . ALA A 1 111 ? -19.077 -4.644 13.953 1.00 89.00 111 ALA A O 1
ATOM 874 N N . LEU A 1 112 ? -20.407 -2.893 14.446 1.00 87.94 112 LEU A N 1
ATOM 875 C CA . LEU A 1 112 ? -20.352 -2.258 13.128 1.00 87.94 112 LEU A CA 1
ATOM 876 C C . LEU A 1 112 ? -18.961 -1.720 12.785 1.00 87.94 112 LEU A C 1
ATOM 878 O O . LEU A 1 112 ? -18.497 -1.860 11.653 1.00 87.94 112 LEU A O 1
ATOM 882 N N . VAL A 1 113 ? -18.284 -1.106 13.760 1.00 89.25 113 VAL A N 1
ATOM 883 C CA . VAL A 1 113 ? -16.964 -0.490 13.572 1.00 89.25 113 VAL A CA 1
ATOM 884 C C . VAL A 1 113 ? -15.987 -0.986 14.649 1.00 89.25 113 VAL A C 1
ATOM 886 O O . VAL A 1 113 ? -15.689 -0.270 15.614 1.00 89.25 113 VAL A O 1
ATOM 889 N N . PRO A 1 114 ? -15.445 -2.210 14.495 1.00 88.38 114 PRO A N 1
ATOM 890 C CA . PRO A 1 114 ? -14.482 -2.762 15.439 1.00 88.38 114 PRO A CA 1
ATOM 891 C C . PRO A 1 114 ? -13.209 -1.911 15.552 1.00 88.38 114 PRO A C 1
ATOM 893 O O . PRO A 1 114 ? -12.872 -1.148 14.638 1.00 88.38 114 PRO A O 1
ATOM 896 N N . PRO A 1 115 ? -12.451 -2.017 16.656 1.00 86.69 115 PRO A N 1
ATOM 897 C CA . PRO A 1 115 ? -11.147 -1.371 16.780 1.00 86.69 115 PRO A CA 1
ATOM 898 C C . PRO A 1 115 ? -10.222 -1.691 15.594 1.00 86.69 115 PRO A C 1
ATOM 900 O O . PRO A 1 115 ? -10.233 -2.802 15.078 1.00 86.69 115 PRO A O 1
ATOM 903 N N . TYR A 1 116 ? -9.422 -0.708 15.173 1.00 84.12 116 TYR A N 1
ATOM 904 C CA . TYR A 1 116 ? -8.400 -0.824 14.116 1.00 84.12 116 TYR A CA 1
ATOM 905 C C . TYR A 1 116 ? -8.890 -1.089 12.684 1.00 84.12 116 TYR A C 1
ATOM 907 O O . TYR A 1 116 ? -8.071 -1.073 11.767 1.00 84.12 116 TYR A O 1
ATOM 915 N N . VAL A 1 117 ? -10.197 -1.235 12.453 1.00 86.19 117 VAL A N 1
ATOM 916 C CA . VAL A 1 117 ? -10.746 -1.329 11.093 1.00 86.19 117 VAL A CA 1
ATOM 917 C C . VAL A 1 117 ? -10.547 -0.001 10.363 1.00 86.19 117 VAL A C 1
ATOM 919 O O . VAL A 1 117 ? -11.012 1.046 10.820 1.00 86.19 117 VAL A O 1
ATOM 922 N N . ARG A 1 118 ? -9.845 -0.062 9.224 1.00 83.50 118 ARG A N 1
ATOM 923 C CA . ARG A 1 118 ? -9.568 1.086 8.341 1.00 83.50 118 ARG A CA 1
ATOM 924 C C . ARG A 1 118 ? -10.277 1.002 6.989 1.00 83.50 118 ARG A C 1
ATOM 926 O O . ARG A 1 118 ? -10.354 2.010 6.294 1.00 83.50 118 ARG A O 1
ATOM 933 N N . LYS A 1 119 ? -10.776 -0.174 6.602 1.00 82.62 119 LYS A N 1
ATOM 934 C CA . LYS A 1 119 ? -11.440 -0.435 5.319 1.00 82.62 119 LYS A CA 1
ATOM 935 C C . LYS A 1 119 ? -12.666 -1.321 5.533 1.00 82.62 119 LYS A C 1
ATOM 937 O O . LYS A 1 119 ? -12.725 -2.081 6.494 1.00 82.62 119 LYS A O 1
ATOM 942 N N . THR A 1 120 ? -13.654 -1.217 4.651 1.00 84.38 120 THR A N 1
ATOM 943 C CA . THR A 1 120 ? -14.808 -2.134 4.662 1.00 84.38 120 THR A CA 1
ATOM 944 C C . THR A 1 120 ? -14.427 -3.513 4.121 1.00 84.38 120 THR A C 1
ATOM 946 O O . THR A 1 120 ? -13.592 -3.615 3.224 1.00 84.38 120 THR A O 1
ATOM 949 N N . LYS A 1 121 ? -15.083 -4.575 4.609 1.00 81.56 121 LYS A N 1
ATOM 950 C CA . LYS A 1 121 ? -14.843 -5.960 4.154 1.00 81.56 121 LYS A CA 1
ATOM 951 C C . LYS A 1 121 ? -15.011 -6.127 2.641 1.00 81.56 121 LYS A C 1
ATOM 953 O O . LYS A 1 121 ? -14.230 -6.830 2.017 1.00 81.56 121 LYS A O 1
ATOM 958 N N . SER A 1 122 ? -15.994 -5.441 2.052 1.00 76.62 122 SER A N 1
ATOM 959 C CA . SER A 1 122 ? -16.207 -5.448 0.598 1.00 76.62 122 SER A CA 1
ATOM 960 C C . SER A 1 122 ? -15.008 -4.880 -0.161 1.00 76.62 122 SER A C 1
ATOM 962 O O . SER A 1 122 ? -14.685 -5.362 -1.240 1.00 76.62 122 SER A O 1
ATOM 964 N N . LEU A 1 123 ? -14.342 -3.869 0.402 1.00 73.62 123 LEU A N 1
ATOM 965 C CA . LEU A 1 123 ? -13.160 -3.269 -0.201 1.00 73.62 123 LEU A CA 1
ATOM 966 C C . LEU A 1 123 ? -11.931 -4.157 -0.026 1.00 73.62 123 LEU A C 1
ATOM 968 O O . LEU A 1 123 ? -11.160 -4.311 -0.962 1.00 73.62 123 LEU A O 1
ATOM 972 N N . GLU A 1 124 ? -11.755 -4.752 1.155 1.00 72.25 124 GLU A N 1
ATOM 973 C CA . GLU A 1 124 ? -10.665 -5.699 1.412 1.00 72.25 124 GLU A CA 1
ATOM 974 C C . GLU A 1 124 ? -10.758 -6.935 0.518 1.00 72.25 124 GLU A C 1
ATOM 976 O O . GLU A 1 124 ? -9.741 -7.351 -0.028 1.00 72.25 124 GLU A O 1
ATOM 981 N N . ALA A 1 125 ? -11.964 -7.463 0.297 1.00 75.31 125 ALA A N 1
ATOM 982 C CA . ALA A 1 125 ? -12.202 -8.593 -0.598 1.00 75.31 125 ALA A CA 1
ATOM 983 C C . ALA A 1 125 ? -11.879 -8.281 -2.070 1.00 75.31 125 ALA A C 1
ATOM 985 O O . ALA A 1 125 ? -11.518 -9.182 -2.822 1.00 75.31 125 ALA A O 1
ATOM 986 N N . ALA A 1 126 ? -11.966 -7.013 -2.483 1.00 67.12 126 ALA A N 1
ATOM 987 C CA . ALA A 1 126 ? -11.610 -6.591 -3.835 1.00 67.12 126 ALA A CA 1
ATOM 988 C C . ALA A 1 126 ? -10.088 -6.467 -4.045 1.00 67.12 126 ALA A C 1
ATOM 990 O O . ALA A 1 126 ? -9.623 -6.557 -5.181 1.00 67.12 126 ALA A O 1
ATOM 991 N N . LEU A 1 127 ? -9.291 -6.291 -2.980 1.00 65.25 127 LEU A N 1
ATOM 992 C CA . LEU A 1 127 ? -7.840 -6.075 -3.105 1.00 65.25 127 LEU A CA 1
ATOM 993 C C . LEU A 1 127 ? -7.106 -7.268 -3.749 1.00 65.25 127 LEU A C 1
ATOM 995 O O . LEU A 1 127 ? -6.331 -7.024 -4.671 1.00 65.25 127 LEU A O 1
ATOM 999 N N . PRO A 1 128 ? -7.339 -8.541 -3.357 1.00 62.19 128 PRO A N 1
ATOM 1000 C CA . PRO A 1 128 ? -6.689 -9.681 -4.006 1.00 62.19 128 PRO A CA 1
ATOM 1001 C C . PRO A 1 128 ? -7.038 -9.803 -5.491 1.00 62.19 128 PRO A C 1
ATOM 1003 O O . PRO A 1 128 ? -6.163 -10.096 -6.302 1.00 62.19 128 PRO A O 1
ATOM 1006 N N . TRP A 1 129 ? -8.295 -9.531 -5.858 1.00 67.75 129 TRP A N 1
ATOM 1007 C CA . TRP A 1 129 ? -8.735 -9.550 -7.253 1.00 67.75 129 TRP A CA 1
ATOM 1008 C C . TRP A 1 129 ? -8.050 -8.451 -8.082 1.00 67.75 129 TRP A C 1
ATOM 1010 O O . TRP A 1 129 ? -7.580 -8.720 -9.184 1.00 67.75 129 TRP A O 1
ATOM 1020 N N . LEU A 1 130 ? -7.907 -7.240 -7.532 1.00 60.50 130 LEU A N 1
ATOM 1021 C CA . LEU A 1 130 ? -7.189 -6.135 -8.183 1.00 60.50 130 LEU A CA 1
ATOM 1022 C C . LEU A 1 130 ? -5.690 -6.423 -8.344 1.00 60.50 130 LEU A C 1
ATOM 1024 O O . LEU A 1 130 ? -5.128 -6.154 -9.406 1.00 60.50 130 LEU A O 1
ATOM 1028 N N . CYS A 1 131 ? -5.053 -7.015 -7.328 1.00 56.19 131 CYS A N 1
ATOM 1029 C CA . CYS A 1 131 ? -3.668 -7.485 -7.419 1.00 56.19 131 CYS A CA 1
ATOM 1030 C C . CYS A 1 131 ? -3.494 -8.524 -8.531 1.00 56.19 131 CYS A C 1
ATOM 1032 O O . CYS A 1 131 ? -2.541 -8.443 -9.303 1.00 56.19 131 CYS A O 1
ATOM 1034 N N . LEU A 1 132 ? -4.418 -9.488 -8.627 1.00 54.81 132 LEU A N 1
ATOM 1035 C CA . LEU A 1 132 ? -4.397 -10.535 -9.651 1.00 54.81 132 LEU A CA 1
ATOM 1036 C C . LEU A 1 132 ? -4.547 -9.959 -11.068 1.00 54.81 132 LEU A C 1
ATOM 1038 O O . LEU A 1 132 ? -4.036 -10.524 -12.027 1.00 54.81 132 LEU A O 1
ATOM 1042 N N . LYS A 1 133 ? -5.212 -8.808 -11.205 1.00 57.97 133 LYS A N 1
ATOM 1043 C CA . LYS A 1 133 ? -5.349 -8.068 -12.467 1.00 57.97 133 LYS A CA 1
ATOM 1044 C C . LYS A 1 133 ? -4.162 -7.151 -12.790 1.00 57.97 133 LYS A C 1
ATOM 1046 O O . LYS A 1 133 ? -4.234 -6.404 -13.760 1.00 57.97 133 LYS A O 1
ATOM 1051 N N . GLY A 1 134 ? -3.072 -7.225 -12.023 1.00 49.69 134 GLY A N 1
ATOM 1052 C CA . GLY A 1 134 ? -1.817 -6.530 -12.321 1.00 49.69 134 GLY A CA 1
ATOM 1053 C C . GLY A 1 134 ? -1.742 -5.087 -11.817 1.00 49.69 134 GLY A C 1
ATOM 1054 O O . GLY A 1 134 ? -0.792 -4.382 -12.148 1.00 49.69 134 GLY A O 1
ATOM 1055 N N . ILE A 1 135 ? -2.697 -4.637 -10.994 1.00 59.66 135 ILE A N 1
ATOM 1056 C CA . ILE A 1 135 ? -2.656 -3.300 -10.388 1.00 59.66 135 ILE A CA 1
ATOM 1057 C C . ILE A 1 135 ? -1.702 -3.343 -9.192 1.00 59.66 135 ILE A C 1
ATOM 1059 O O . ILE A 1 135 ? -1.926 -4.060 -8.215 1.00 59.66 135 ILE A O 1
ATOM 1063 N N . SER A 1 136 ? -0.624 -2.559 -9.256 1.00 51.53 136 SER A N 1
ATOM 1064 C CA . SER A 1 136 ? 0.357 -2.462 -8.172 1.00 51.53 136 SER A CA 1
ATOM 1065 C C . SER A 1 136 ? -0.292 -1.961 -6.877 1.00 51.53 136 SER A C 1
ATOM 1067 O O . SER A 1 136 ? -1.176 -1.102 -6.898 1.00 51.53 136 SER A O 1
ATOM 1069 N N . THR A 1 137 ? 0.200 -2.400 -5.711 1.00 47.91 137 THR A N 1
ATOM 1070 C CA . THR A 1 137 ? -0.286 -1.954 -4.388 1.00 47.91 137 THR A CA 1
ATOM 1071 C C . THR A 1 137 ? -0.308 -0.435 -4.221 1.00 47.91 137 THR A C 1
ATOM 1073 O O . THR A 1 137 ? -1.135 0.101 -3.486 1.00 47.91 137 THR A O 1
ATOM 1076 N N . ARG A 1 138 ? 0.571 0.272 -4.939 1.00 47.16 138 ARG A N 1
ATOM 1077 C CA . ARG A 1 138 ? 0.647 1.737 -4.952 1.00 47.16 138 ARG A CA 1
ATOM 1078 C C . ARG A 1 138 ? -0.432 2.398 -5.827 1.00 47.16 138 ARG A C 1
ATOM 1080 O O . ARG A 1 138 ? -0.797 3.538 -5.564 1.00 47.16 138 ARG A O 1
ATOM 1087 N N . GLU A 1 139 ? -0.951 1.690 -6.825 1.00 54.84 139 GLU A N 1
ATOM 1088 C CA . GLU A 1 139 ? -1.979 2.143 -7.777 1.00 54.84 139 GLU A CA 1
ATOM 1089 C C . GLU A 1 139 ? -3.402 1.753 -7.342 1.00 54.84 139 GLU A C 1
ATOM 1091 O O . GLU A 1 139 ? -4.372 2.403 -7.738 1.00 54.84 139 GLU A O 1
ATOM 1096 N N . MET A 1 140 ? -3.542 0.753 -6.459 1.00 50.31 140 MET A N 1
ATOM 1097 C CA . MET A 1 140 ? -4.837 0.277 -5.945 1.00 50.31 140 MET A CA 1
ATOM 1098 C C . MET A 1 140 ? -5.703 1.382 -5.320 1.00 50.31 140 MET A C 1
ATOM 1100 O O . MET A 1 140 ? -6.925 1.356 -5.458 1.00 50.31 140 MET A O 1
ATOM 1104 N N . GLN A 1 141 ? -5.092 2.373 -4.661 1.00 50.69 141 GLN A N 1
ATOM 1105 C CA . GLN A 1 141 ? -5.819 3.488 -4.042 1.00 50.69 141 GLN A CA 1
ATOM 1106 C C . GLN A 1 141 ? -6.532 4.378 -5.081 1.00 50.69 141 GLN A C 1
ATOM 1108 O O . GLN A 1 141 ? -7.575 4.951 -4.778 1.00 50.69 141 GLN A O 1
ATOM 1113 N N . GLY A 1 142 ? -5.986 4.467 -6.301 1.00 52.22 142 GLY A N 1
ATOM 1114 C CA . GLY A 1 142 ? -6.595 5.166 -7.431 1.00 52.22 142 GLY A CA 1
ATOM 1115 C C . GLY A 1 142 ? -7.582 4.282 -8.191 1.00 52.22 142 GLY A C 1
ATOM 1116 O O . GLY A 1 142 ? -8.691 4.725 -8.477 1.00 52.22 142 GLY A O 1
ATOM 1117 N N . ALA A 1 143 ? -7.233 3.020 -8.453 1.00 51.38 143 ALA A N 1
ATOM 1118 C CA . ALA A 1 143 ? -8.030 2.113 -9.286 1.00 51.38 143 ALA A CA 1
ATOM 1119 C C . ALA A 1 143 ? -9.452 1.854 -8.751 1.00 51.38 143 ALA A C 1
ATOM 1121 O O . ALA A 1 143 ? -10.410 1.850 -9.520 1.00 51.38 143 ALA A O 1
ATOM 1122 N N . LEU A 1 144 ? -9.614 1.753 -7.427 1.00 50.56 144 LEU A N 1
ATOM 1123 C CA . LEU A 1 144 ? -10.921 1.591 -6.769 1.00 50.56 144 LEU A CA 1
ATOM 1124 C C . LEU A 1 144 ? -11.895 2.757 -7.021 1.00 50.56 144 LEU A C 1
ATOM 1126 O O . LEU A 1 144 ? -13.097 2.611 -6.828 1.00 50.56 144 LEU A O 1
ATOM 1130 N N . SER A 1 145 ? -11.387 3.913 -7.453 1.00 47.72 145 SER A N 1
ATOM 1131 C CA . SER A 1 145 ? -12.191 5.087 -7.811 1.00 47.72 145 SER A CA 1
ATOM 1132 C C . SER A 1 145 ? -12.424 5.246 -9.322 1.00 47.72 145 SER A C 1
ATOM 1134 O O . SER A 1 145 ? -13.151 6.152 -9.731 1.00 47.72 145 SER A O 1
ATOM 1136 N N . VAL A 1 146 ? -11.801 4.401 -10.156 1.00 49.34 146 VAL A N 1
ATOM 1137 C CA . VAL A 1 146 ? -11.638 4.626 -11.605 1.00 49.34 146 VAL A CA 1
ATOM 1138 C C . VAL A 1 146 ? -12.645 3.856 -12.464 1.00 49.34 146 VAL A C 1
ATOM 1140 O O . VAL A 1 146 ? -13.085 4.415 -13.469 1.00 49.34 146 VAL A O 1
ATOM 1143 N N . GLU A 1 147 ? -13.082 2.651 -12.073 1.00 48.91 147 GLU A N 1
ATOM 1144 C CA . GLU A 1 147 ? -14.028 1.852 -12.885 1.00 48.91 147 GLU A CA 1
ATOM 1145 C C . GLU A 1 147 ? -15.349 2.585 -13.176 1.00 48.91 147 GLU A C 1
ATOM 1147 O O . GLU A 1 147 ? -15.866 2.502 -14.285 1.00 48.91 147 GLU A O 1
ATOM 1152 N N . ALA A 1 148 ? -15.860 3.382 -12.232 1.00 49.91 148 ALA A N 1
ATOM 1153 C CA . ALA A 1 148 ? -17.080 4.169 -12.434 1.00 49.91 148 ALA A CA 1
ATOM 1154 C C . ALA A 1 148 ? -16.854 5.500 -13.183 1.00 49.91 148 ALA A C 1
ATOM 1156 O O . ALA A 1 148 ? -17.818 6.146 -13.589 1.00 49.91 148 ALA A O 1
ATOM 1157 N N . LYS A 1 149 ? -15.600 5.952 -13.332 1.00 45.41 149 LYS A N 1
ATOM 1158 C CA . LYS A 1 149 ? -15.274 7.342 -13.700 1.00 45.41 149 LYS A CA 1
ATOM 1159 C C . LYS A 1 149 ? -14.749 7.493 -15.133 1.00 45.41 149 LYS A C 1
ATOM 1161 O O . LYS A 1 149 ? -14.944 8.553 -15.722 1.00 45.41 149 LYS A O 1
ATOM 1166 N N . TYR A 1 150 ? -14.131 6.459 -15.717 1.00 49.28 150 TYR A N 1
ATOM 1167 C CA . TYR A 1 150 ? -13.495 6.559 -17.042 1.00 49.28 150 TYR A CA 1
ATOM 1168 C C . TYR A 1 150 ? -13.725 5.322 -17.930 1.00 49.28 150 TYR A C 1
ATOM 1170 O O . TYR A 1 150 ? -12.799 4.536 -18.139 1.00 49.28 150 TYR A O 1
ATOM 1178 N N . PRO A 1 151 ? -14.919 5.179 -18.542 1.00 57.22 151 PRO A N 1
ATOM 1179 C CA . PRO A 1 151 ? -15.237 4.041 -19.414 1.00 57.22 151 PRO A CA 1
ATOM 1180 C C . PRO A 1 151 ? -14.342 3.962 -20.663 1.00 57.22 151 PRO A C 1
ATOM 1182 O O . PRO A 1 151 ? -14.089 2.887 -21.191 1.00 57.22 151 PRO A O 1
ATOM 1185 N N . LYS A 1 152 ? -13.806 5.099 -21.124 1.00 51.00 152 LYS A N 1
ATOM 1186 C CA . LYS A 1 152 ? -12.885 5.143 -22.271 1.00 51.00 152 LYS A CA 1
ATOM 1187 C C . LYS A 1 152 ? -11.485 4.622 -21.932 1.00 51.00 152 LYS A C 1
ATOM 1189 O O . LYS A 1 152 ? -10.820 4.057 -22.792 1.00 51.00 152 LYS A O 1
ATOM 1194 N N . ALA A 1 153 ? -11.032 4.812 -20.690 1.00 52.84 153 ALA A N 1
ATOM 1195 C CA . ALA A 1 153 ? -9.733 4.307 -20.251 1.00 52.84 153 ALA A CA 1
ATOM 1196 C C . ALA A 1 153 ? -9.782 2.784 -20.079 1.00 52.84 153 ALA A C 1
ATOM 1198 O O . ALA A 1 153 ? -8.881 2.089 -20.537 1.00 52.84 153 ALA A O 1
ATOM 1199 N N . THR A 1 154 ? -10.866 2.258 -19.500 1.00 59.97 154 THR A N 1
ATOM 1200 C CA . THR A 1 154 ? -11.092 0.809 -19.401 1.00 59.97 154 THR A CA 1
ATOM 1201 C C . THR A 1 154 ? -11.239 0.157 -20.775 1.00 59.97 154 THR A C 1
ATOM 1203 O O . THR A 1 154 ? -10.662 -0.901 -20.999 1.00 59.97 154 THR A O 1
ATOM 1206 N N . GLU A 1 155 ? -11.912 0.805 -21.730 1.00 67.44 155 GLU A N 1
ATOM 1207 C CA . GLU A 1 155 ? -11.977 0.330 -23.118 1.00 67.44 155 GLU A CA 1
ATOM 1208 C C . GLU A 1 155 ? -10.590 0.270 -23.787 1.00 67.44 155 GLU A C 1
ATOM 1210 O O . GLU A 1 155 ? -10.282 -0.700 -24.476 1.00 67.44 155 GLU A O 1
ATOM 1215 N N . CYS A 1 156 ? -9.731 1.269 -23.555 1.00 61.16 156 CYS A N 1
ATOM 1216 C CA . CYS A 1 156 ? -8.352 1.286 -24.052 1.00 61.16 156 CYS A CA 1
ATOM 1217 C C . CYS A 1 156 ? -7.533 0.108 -23.493 1.00 61.16 156 CYS A C 1
ATOM 1219 O O . CYS A 1 156 ? -6.917 -0.637 -24.247 1.00 61.16 156 CYS A O 1
ATOM 1221 N N . PHE A 1 157 ? -7.619 -0.141 -22.181 1.00 55.38 157 PHE A N 1
ATOM 1222 C CA . PHE A 1 157 ? -6.946 -1.282 -21.552 1.00 55.38 157 PHE A CA 1
ATOM 1223 C C . PHE A 1 157 ? -7.457 -2.637 -22.046 1.00 55.38 157 PHE A C 1
ATOM 1225 O O . PHE A 1 157 ? -6.681 -3.584 -22.131 1.00 55.38 157 PHE A O 1
ATOM 1232 N N . LEU A 1 158 ? -8.749 -2.748 -22.367 1.00 69.56 158 LEU A N 1
ATOM 1233 C CA . LEU A 1 158 ? -9.315 -3.976 -22.926 1.00 69.56 158 LEU A CA 1
ATOM 1234 C C . LEU A 1 158 ? -8.827 -4.229 -24.355 1.00 69.56 158 LEU A C 1
ATOM 1236 O O . LEU A 1 158 ? -8.579 -5.382 -24.703 1.00 69.56 158 LEU A O 1
ATOM 1240 N N . LYS A 1 159 ? -8.660 -3.171 -25.158 1.00 71.44 159 LYS A N 1
ATOM 1241 C CA . LYS A 1 159 ? -8.088 -3.256 -26.511 1.00 71.44 159 LYS A CA 1
ATOM 1242 C C . LYS A 1 159 ? -6.615 -3.661 -26.475 1.00 71.44 159 LYS A C 1
ATOM 1244 O O . LYS A 1 159 ? -6.221 -4.561 -27.208 1.00 71.44 159 LYS A O 1
ATOM 1249 N N . ASP A 1 160 ? -5.842 -3.068 -25.569 1.00 68.00 160 ASP A N 1
ATOM 1250 C CA . ASP A 1 160 ? -4.394 -3.285 -25.462 1.00 68.00 160 ASP A CA 1
ATOM 1251 C C . ASP A 1 160 ? -4.015 -4.375 -24.444 1.00 68.00 160 ASP A C 1
ATOM 1253 O O . ASP A 1 160 ? -2.864 -4.476 -24.012 1.00 68.00 160 ASP A O 1
ATOM 1257 N N . ARG A 1 161 ? -4.974 -5.224 -24.060 1.00 70.06 161 ARG A N 1
ATOM 1258 C CA . ARG A 1 161 ? -4.784 -6.255 -23.034 1.00 70.06 161 ARG A CA 1
ATOM 1259 C C . ARG A 1 161 ? -3.688 -7.255 -23.399 1.00 70.06 161 ARG A C 1
ATOM 1261 O O . ARG A 1 161 ? -2.843 -7.545 -22.560 1.00 70.06 161 ARG A O 1
ATOM 1268 N N . GLU A 1 162 ? -3.716 -7.787 -24.618 1.00 72.44 162 GLU A N 1
ATOM 1269 C CA . GLU A 1 162 ? -2.761 -8.814 -25.062 1.00 72.44 162 GLU A CA 1
ATOM 1270 C C . GLU A 1 162 ? -1.314 -8.271 -25.082 1.00 72.44 162 GLU A C 1
ATOM 1272 O O . GLU A 1 162 ? -0.456 -8.858 -24.422 1.00 72.44 162 GLU A O 1
ATOM 1277 N N . PRO A 1 163 ? -1.016 -7.100 -25.693 1.00 77.00 163 PRO A N 1
ATOM 1278 C CA . PRO A 1 163 ? 0.321 -6.502 -25.619 1.00 77.00 163 PRO A CA 1
ATOM 1279 C C . PRO A 1 163 ? 0.810 -6.205 -24.196 1.00 77.00 163 PRO A C 1
ATOM 1281 O O . PRO A 1 163 ? 1.999 -6.348 -23.914 1.00 77.00 163 PRO A O 1
ATOM 1284 N N . LEU A 1 164 ? -0.084 -5.786 -23.293 1.00 73.62 164 LEU A N 1
ATOM 1285 C CA . LEU A 1 164 ? 0.271 -5.480 -21.903 1.00 73.62 164 LEU A CA 1
ATOM 1286 C C . LEU A 1 164 ? 0.616 -6.731 -21.089 1.00 73.62 164 LEU A C 1
ATOM 1288 O O . LEU A 1 164 ? 1.409 -6.643 -20.152 1.00 73.62 164 LEU A O 1
ATOM 1292 N N . LEU A 1 165 ? 0.025 -7.878 -21.431 1.00 80.94 165 LEU A N 1
ATOM 1293 C CA . LEU A 1 165 ? 0.224 -9.143 -20.726 1.00 80.94 165 LEU A CA 1
ATOM 1294 C C . LEU A 1 165 ? 1.285 -10.041 -21.372 1.00 80.94 165 LEU A C 1
ATOM 1296 O O . LEU A 1 165 ? 1.698 -11.004 -20.736 1.00 80.94 165 LEU A O 1
ATOM 1300 N N . ALA A 1 166 ? 1.806 -9.694 -22.550 1.00 83.56 166 ALA A N 1
ATOM 1301 C CA . ALA A 1 166 ? 2.822 -10.475 -23.265 1.00 83.56 166 ALA A CA 1
ATOM 1302 C C . ALA A 1 166 ? 4.091 -10.784 -22.440 1.00 83.56 166 ALA A C 1
ATOM 1304 O O . ALA A 1 166 ? 4.834 -11.712 -22.745 1.00 83.56 166 ALA A O 1
ATOM 1305 N N . PHE A 1 167 ? 4.377 -10.032 -21.369 1.00 82.94 167 PHE A N 1
ATOM 1306 C CA . PHE A 1 167 ? 5.516 -10.343 -20.499 1.00 82.94 167 PHE A CA 1
ATOM 1307 C C . PHE A 1 167 ? 5.300 -11.590 -19.617 1.00 82.94 167 PHE A C 1
ATOM 1309 O O . PHE A 1 167 ? 6.283 -12.134 -19.111 1.00 82.94 167 PHE A O 1
ATOM 1316 N N . TYR A 1 168 ? 4.055 -12.044 -19.422 1.00 84.06 168 TYR A N 1
ATOM 1317 C CA . TYR A 1 168 ? 3.727 -13.272 -18.683 1.00 84.06 168 TYR A CA 1
ATOM 1318 C C . TYR A 1 168 ? 4.102 -14.549 -19.448 1.00 84.06 168 TYR A C 1
ATOM 1320 O O . TYR A 1 168 ? 4.290 -15.594 -18.823 1.00 84.06 168 TYR A O 1
ATOM 1328 N N . ASP A 1 169 ? 4.315 -14.438 -20.762 1.00 85.88 169 ASP A N 1
ATOM 1329 C CA . ASP A 1 169 ? 4.814 -15.515 -21.627 1.00 85.88 169 ASP A CA 1
ATOM 1330 C C . ASP A 1 169 ? 6.319 -15.785 -21.434 1.00 85.88 169 ASP A C 1
ATOM 1332 O O . ASP A 1 169 ? 6.906 -16.648 -22.087 1.00 85.88 169 ASP A O 1
ATOM 1336 N N . PHE A 1 170 ? 6.970 -15.042 -20.533 1.00 86.94 170 PHE A N 1
ATOM 1337 C CA . PHE A 1 170 ? 8.372 -15.208 -20.156 1.00 86.94 170 PHE A CA 1
ATOM 1338 C C . PHE A 1 170 ? 8.496 -15.711 -18.712 1.00 86.94 170 PHE A C 1
ATOM 1340 O O . PHE A 1 170 ? 7.605 -15.452 -17.899 1.00 86.94 170 PHE A O 1
ATOM 1347 N N . PRO A 1 171 ? 9.618 -16.363 -18.339 1.00 90.44 171 PRO A N 1
ATOM 1348 C CA . PRO A 1 171 ? 9.847 -16.859 -16.983 1.00 90.44 171 PRO A CA 1
ATOM 1349 C C . PRO A 1 171 ? 9.620 -15.797 -15.900 1.00 90.44 171 PRO A C 1
ATOM 1351 O O . PRO A 1 171 ? 10.071 -14.656 -16.032 1.00 90.44 171 PRO A O 1
ATOM 1354 N N . ALA A 1 172 ? 9.020 -16.199 -14.774 1.00 87.12 172 ALA A N 1
ATOM 1355 C CA . ALA A 1 172 ? 8.672 -15.282 -13.681 1.00 87.12 172 ALA A CA 1
ATOM 1356 C C . ALA A 1 172 ? 9.868 -14.480 -13.133 1.00 87.12 172 ALA A C 1
ATOM 1358 O O . ALA A 1 172 ? 9.745 -13.322 -12.726 1.00 87.12 172 ALA A O 1
ATOM 1359 N N . GLU A 1 173 ? 11.063 -15.069 -13.172 1.00 88.25 173 GLU A N 1
ATOM 1360 C CA . GLU A 1 173 ? 12.302 -14.419 -12.739 1.00 88.25 173 GLU A CA 1
ATOM 1361 C C . GLU A 1 173 ? 12.676 -13.199 -13.600 1.00 88.25 173 GLU A C 1
ATOM 1363 O O . GLU A 1 173 ? 13.318 -12.263 -13.111 1.00 88.25 173 GLU A O 1
ATOM 1368 N N . HIS A 1 174 ? 12.253 -13.178 -14.869 1.00 87.75 174 HIS A N 1
ATOM 1369 C CA . HIS A 1 174 ? 12.599 -12.133 -15.834 1.00 87.75 174 HIS A CA 1
ATOM 1370 C C . HIS A 1 174 ? 11.653 -10.932 -15.761 1.00 87.75 174 HIS A C 1
ATOM 1372 O O . HIS A 1 174 ? 12.042 -9.833 -16.162 1.00 87.75 174 HIS A O 1
ATOM 1378 N N . TRP A 1 175 ? 10.448 -11.086 -15.201 1.00 88.69 175 TRP A N 1
ATOM 1379 C CA . TRP A 1 175 ? 9.412 -10.043 -15.188 1.00 88.69 175 TRP A CA 1
ATOM 1380 C C . TRP A 1 175 ? 9.892 -8.715 -14.614 1.00 88.69 175 TRP A C 1
ATOM 1382 O O . TRP A 1 175 ? 9.553 -7.652 -15.125 1.00 88.69 175 TRP A O 1
ATOM 1392 N N . ILE A 1 176 ? 10.731 -8.758 -13.575 1.00 85.50 176 ILE A N 1
ATOM 1393 C CA . ILE A 1 176 ? 11.292 -7.558 -12.938 1.00 85.50 176 ILE A CA 1
ATOM 1394 C C . ILE A 1 176 ? 12.072 -6.704 -13.949 1.00 85.50 176 ILE A C 1
ATOM 1396 O O . ILE A 1 176 ? 12.088 -5.480 -13.823 1.00 85.50 176 ILE A O 1
ATOM 1400 N N . HIS A 1 177 ? 12.703 -7.344 -14.932 1.00 85.62 177 HIS A N 1
ATOM 1401 C CA . HIS A 1 177 ? 13.489 -6.695 -15.972 1.00 85.62 177 HIS A CA 1
ATOM 1402 C C . HIS A 1 177 ? 12.655 -6.358 -17.214 1.00 85.62 177 HIS A C 1
ATOM 1404 O O . HIS A 1 177 ? 12.853 -5.288 -17.775 1.00 85.62 177 HIS A O 1
ATOM 1410 N N . ILE A 1 178 ? 11.712 -7.218 -17.611 1.00 86.50 178 ILE A N 1
ATOM 1411 C CA . ILE A 1 178 ? 10.911 -7.040 -18.836 1.00 86.50 178 ILE A CA 1
ATOM 1412 C C . ILE A 1 178 ? 9.822 -5.972 -18.660 1.00 86.50 178 ILE A C 1
ATOM 1414 O O . ILE A 1 178 ? 9.577 -5.183 -19.567 1.00 86.50 178 ILE A O 1
ATOM 1418 N N . ARG A 1 179 ? 9.208 -5.874 -17.474 1.00 83.38 179 ARG A N 1
ATOM 1419 C CA . ARG A 1 179 ? 8.077 -4.960 -17.216 1.00 83.38 179 ARG A CA 1
ATOM 1420 C C . ARG A 1 179 ? 8.436 -3.464 -17.221 1.00 83.38 179 ARG A C 1
ATOM 1422 O O . ARG A 1 179 ? 7.563 -2.631 -17.003 1.00 83.38 179 ARG A O 1
ATOM 1429 N N . THR A 1 180 ? 9.716 -3.107 -17.356 1.00 83.19 180 THR A N 1
ATOM 1430 C CA . THR A 1 180 ? 10.184 -1.710 -17.357 1.00 83.19 180 THR A CA 1
ATOM 1431 C C . THR A 1 180 ? 11.294 -1.505 -18.382 1.00 83.19 180 THR A C 1
ATOM 1433 O O . THR A 1 180 ? 12.081 -2.413 -18.624 1.00 83.19 180 THR A O 1
ATOM 1436 N N . THR A 1 181 ? 11.456 -0.282 -18.882 1.00 82.94 181 THR A N 1
ATOM 1437 C CA . THR A 1 181 ? 12.589 0.114 -19.741 1.00 82.94 181 THR A CA 1
ATOM 1438 C C . THR A 1 181 ? 13.863 0.442 -18.951 1.00 82.94 181 THR A C 1
ATOM 1440 O O . THR A 1 181 ? 14.912 0.724 -19.528 1.00 82.94 181 THR A O 1
ATOM 1443 N N . ASN A 1 182 ? 13.829 0.352 -17.619 1.00 81.81 182 ASN A N 1
ATOM 1444 C CA . ASN A 1 182 ? 14.955 0.713 -16.756 1.00 81.81 182 ASN A CA 1
ATOM 1445 C C . ASN A 1 182 ? 16.250 -0.063 -17.052 1.00 81.81 182 ASN A C 1
ATOM 1447 O O . ASN A 1 182 ? 17.312 0.561 -17.022 1.00 81.81 182 ASN A O 1
ATOM 1451 N N . PRO A 1 183 ? 16.233 -1.384 -17.339 1.00 82.56 183 PRO A N 1
ATOM 1452 C CA . PRO A 1 183 ? 17.465 -2.109 -17.643 1.00 82.56 183 PRO A CA 1
ATOM 1453 C C . PRO A 1 183 ? 18.184 -1.566 -18.882 1.00 82.56 183 PRO A C 1
ATOM 1455 O O . PRO A 1 183 ? 19.398 -1.379 -18.834 1.00 82.56 183 PRO A O 1
ATOM 1458 N N . ILE A 1 184 ? 17.444 -1.248 -19.951 1.00 81.75 184 ILE A N 1
ATOM 1459 C CA . ILE A 1 184 ? 18.015 -0.686 -21.185 1.00 81.75 184 ILE A CA 1
ATOM 1460 C C . ILE A 1 184 ? 18.392 0.790 -21.015 1.00 81.75 184 ILE A C 1
ATOM 1462 O O . ILE A 1 184 ? 19.412 1.248 -21.519 1.00 81.75 184 ILE A O 1
ATOM 1466 N N . GLU A 1 185 ? 17.612 1.566 -20.267 1.00 83.50 185 GLU A N 1
ATOM 1467 C CA . GLU A 1 185 ? 17.950 2.962 -20.003 1.00 83.50 185 GLU A CA 1
ATOM 1468 C C . GLU A 1 185 ? 19.204 3.081 -19.142 1.00 83.50 185 GLU A C 1
ATOM 1470 O O . GLU A 1 185 ? 20.077 3.892 -19.444 1.00 83.50 185 GLU A O 1
ATOM 1475 N N . SER A 1 186 ? 19.336 2.230 -18.124 1.00 83.69 186 SER A N 1
ATOM 1476 C CA . SER A 1 186 ? 20.494 2.206 -17.236 1.00 83.69 186 SER A CA 1
ATOM 1477 C C . SER A 1 186 ? 21.780 1.806 -17.963 1.00 83.69 186 SER A C 1
ATOM 1479 O O . SER A 1 186 ? 22.817 2.422 -17.713 1.00 83.69 186 SER A O 1
ATOM 1481 N N . THR A 1 187 ? 21.738 0.828 -18.877 1.00 82.81 187 THR A N 1
ATOM 1482 C CA . THR A 1 187 ? 22.929 0.404 -19.636 1.00 82.81 187 THR A CA 1
ATOM 1483 C C . THR A 1 187 ? 23.406 1.486 -20.601 1.00 82.81 187 THR A C 1
ATOM 1485 O O . THR A 1 187 ? 24.611 1.712 -20.726 1.00 82.81 187 THR A O 1
ATOM 1488 N N . PHE A 1 188 ? 22.477 2.199 -21.244 1.00 86.81 188 PHE A N 1
ATOM 1489 C CA . PHE A 1 188 ? 22.799 3.241 -22.219 1.00 86.81 188 PHE A CA 1
ATOM 1490 C C . PHE A 1 188 ? 22.966 4.640 -21.616 1.00 86.81 188 PHE A C 1
ATOM 1492 O O . PHE A 1 188 ? 23.448 5.531 -22.314 1.00 86.81 188 PHE A O 1
ATOM 1499 N N . ALA A 1 189 ? 22.640 4.855 -20.338 1.00 86.94 189 ALA A N 1
ATOM 1500 C CA . ALA A 1 189 ? 22.674 6.174 -19.701 1.00 86.94 189 ALA A CA 1
ATOM 1501 C C . ALA A 1 189 ? 24.026 6.891 -19.860 1.00 86.94 189 ALA A C 1
ATOM 1503 O O . ALA A 1 189 ? 24.073 8.060 -20.237 1.00 86.94 189 ALA A O 1
ATOM 1504 N N . THR A 1 190 ? 25.143 6.190 -19.628 1.00 85.00 190 THR A N 1
ATOM 1505 C CA . THR A 1 190 ? 26.490 6.780 -19.765 1.00 85.00 190 THR A CA 1
ATOM 1506 C C . THR A 1 190 ? 26.831 7.118 -21.215 1.00 85.00 190 THR A C 1
ATOM 1508 O O . THR A 1 190 ? 27.491 8.127 -21.469 1.00 85.00 190 THR A O 1
ATOM 1511 N N . ILE A 1 191 ? 26.383 6.284 -22.156 1.00 88.50 191 ILE A N 1
ATOM 1512 C CA . ILE A 1 191 ? 26.595 6.504 -23.587 1.00 88.50 191 ILE A CA 1
ATOM 1513 C C . ILE A 1 191 ? 25.814 7.748 -24.011 1.00 88.50 191 ILE A C 1
ATOM 1515 O O . ILE A 1 191 ? 26.438 8.682 -24.502 1.00 88.50 191 ILE A O 1
ATOM 1519 N N . ARG A 1 192 ? 24.508 7.814 -23.709 1.00 88.56 192 ARG A N 1
ATOM 1520 C CA . ARG A 1 192 ? 23.652 8.973 -24.022 1.00 88.56 192 ARG A CA 1
ATOM 1521 C C . ARG A 1 192 ? 24.197 10.268 -23.438 1.00 88.56 192 ARG A C 1
ATOM 1523 O O . ARG A 1 192 ? 24.396 11.228 -24.169 1.00 88.56 192 ARG A O 1
ATOM 1530 N N . HIS A 1 193 ? 24.533 10.269 -22.147 1.00 87.44 193 HIS A N 1
ATOM 1531 C CA . HIS A 1 193 ? 25.075 11.455 -21.489 1.00 87.44 193 HIS A CA 1
ATOM 1532 C C . HIS A 1 193 ? 26.317 11.986 -22.215 1.00 87.44 193 HIS A C 1
ATOM 1534 O O . HIS A 1 193 ? 26.428 13.177 -22.480 1.00 87.44 193 HIS A O 1
ATOM 1540 N N . ARG A 1 194 ? 27.275 11.116 -22.557 1.00 85.12 194 ARG A N 1
ATOM 1541 C CA . ARG A 1 194 ? 28.512 11.549 -23.225 1.00 85.12 194 ARG A CA 1
ATOM 1542 C C . ARG A 1 194 ? 28.287 11.940 -24.682 1.00 85.12 194 ARG A C 1
ATOM 1544 O O . ARG A 1 194 ? 28.988 12.817 -25.173 1.00 85.12 194 ARG A O 1
ATOM 1551 N N . THR A 1 195 ? 27.323 11.332 -25.363 1.00 87.00 195 THR A N 1
ATOM 1552 C CA . THR A 1 195 ? 26.997 11.675 -26.752 1.00 87.00 195 THR A CA 1
ATOM 1553 C C . THR A 1 195 ? 26.226 12.983 -26.852 1.00 87.00 195 THR A C 1
ATOM 1555 O O . THR A 1 195 ? 26.488 13.753 -27.769 1.00 87.00 195 THR A O 1
ATOM 1558 N N . ASP A 1 196 ? 25.356 13.275 -25.884 1.00 86.25 196 ASP A N 1
ATOM 1559 C CA . ASP A 1 196 ? 24.648 14.555 -25.795 1.00 86.25 196 ASP A CA 1
ATOM 1560 C C . ASP A 1 196 ? 25.625 15.703 -25.519 1.00 86.25 196 ASP A C 1
ATOM 1562 O O . ASP A 1 196 ? 25.542 16.748 -26.159 1.00 86.25 196 ASP A O 1
ATOM 1566 N N . GLN A 1 197 ? 26.607 15.488 -24.636 1.00 84.44 197 GLN A N 1
ATOM 1567 C CA . GLN A 1 197 ? 27.668 16.468 -24.358 1.00 84.44 197 GLN A CA 1
ATOM 1568 C C . GLN A 1 197 ? 28.636 16.664 -25.539 1.00 84.44 197 GLN A C 1
ATOM 1570 O O . GLN A 1 197 ? 29.197 17.741 -25.706 1.00 84.44 197 GLN A O 1
ATOM 1575 N N . ALA A 1 198 ? 28.839 15.636 -26.367 1.00 81.31 198 ALA A N 1
ATOM 1576 C CA . ALA A 1 198 ? 29.726 15.677 -27.533 1.00 81.31 198 ALA A CA 1
ATOM 1577 C C . ALA A 1 198 ? 29.013 16.094 -28.835 1.00 81.31 198 ALA A C 1
ATOM 1579 O O . ALA A 1 198 ? 29.604 16.042 -29.921 1.00 81.31 198 ALA A O 1
ATOM 1580 N N . ARG A 1 199 ? 27.731 16.467 -28.750 1.00 80.56 199 ARG A N 1
ATOM 1581 C CA . ARG A 1 199 ? 26.889 16.757 -29.909 1.00 80.56 199 ARG A CA 1
ATOM 1582 C C . ARG A 1 199 ? 27.430 17.962 -30.682 1.00 80.56 199 ARG A C 1
ATOM 1584 O O . ARG A 1 199 ? 27.499 19.064 -30.156 1.00 80.56 199 ARG A O 1
ATOM 1591 N N . GLY A 1 200 ? 27.777 17.748 -31.952 1.00 78.94 200 GLY A N 1
ATOM 1592 C CA . GLY A 1 200 ? 28.284 18.794 -32.851 1.00 78.94 200 GLY A CA 1
ATOM 1593 C C . GLY A 1 200 ? 29.794 19.050 -32.772 1.00 78.94 200 GLY A C 1
ATOM 1594 O O . GLY A 1 200 ? 30.304 19.819 -33.577 1.00 78.94 200 GLY A O 1
ATOM 1595 N N . CYS A 1 201 ? 30.518 18.386 -31.865 1.00 81.62 201 CYS A N 1
ATOM 1596 C CA . CYS A 1 201 ? 31.957 18.602 -31.672 1.00 81.62 201 CYS A CA 1
ATOM 1597 C C . CYS A 1 201 ? 32.846 17.665 -32.509 1.00 81.62 201 CYS A C 1
ATOM 1599 O O . CYS A 1 201 ? 34.021 17.959 -32.710 1.00 81.62 201 CYS A O 1
ATOM 1601 N N . PHE A 1 202 ? 32.318 16.527 -32.973 1.00 83.50 202 PHE A N 1
ATOM 1602 C CA . PHE A 1 202 ? 33.106 15.465 -33.609 1.00 83.50 202 PHE A CA 1
ATOM 1603 C C . PHE A 1 202 ? 32.408 14.868 -34.841 1.00 83.50 202 PHE A C 1
ATOM 1605 O O . PHE A 1 202 ? 31.175 14.857 -34.899 1.00 83.50 202 PHE A O 1
ATOM 1612 N N . PRO A 1 203 ? 33.174 14.318 -35.806 1.00 90.06 203 PRO A N 1
ATOM 1613 C CA . PRO A 1 203 ? 32.618 13.567 -36.926 1.00 90.06 203 PRO A CA 1
ATOM 1614 C C . PRO A 1 203 ? 31.970 12.253 -36.463 1.00 90.06 203 PRO A C 1
ATOM 1616 O O . PRO A 1 203 ? 32.258 11.723 -35.382 1.00 90.06 203 PRO A O 1
ATOM 1619 N N . LYS A 1 204 ? 31.079 11.717 -37.303 1.00 86.94 204 LYS A N 1
ATOM 1620 C CA . LYS A 1 204 ? 30.243 10.552 -36.985 1.00 86.94 204 LYS A CA 1
ATOM 1621 C C . LYS A 1 204 ? 31.072 9.308 -36.645 1.00 86.94 204 LYS A C 1
ATOM 1623 O O . LYS A 1 204 ? 30.702 8.598 -35.708 1.00 86.94 204 LYS A O 1
ATOM 1628 N N . GLU A 1 205 ? 32.183 9.050 -37.344 1.00 91.06 205 GLU A N 1
ATOM 1629 C CA . GLU A 1 205 ? 33.024 7.872 -37.073 1.00 91.06 205 GLU A CA 1
ATOM 1630 C C . GLU A 1 205 ? 33.644 7.917 -35.667 1.00 91.06 205 GLU A C 1
ATOM 1632 O O . GLU A 1 205 ? 33.660 6.912 -34.948 1.00 91.06 205 GLU A O 1
ATOM 1637 N N . THR A 1 206 ? 34.097 9.093 -35.229 1.00 89.62 206 THR A N 1
ATOM 1638 C CA . THR A 1 206 ? 34.694 9.282 -33.900 1.00 89.62 206 THR A CA 1
ATOM 1639 C C . THR A 1 206 ? 33.661 9.086 -32.794 1.00 89.62 206 THR A C 1
ATOM 1641 O O . THR A 1 206 ? 33.945 8.421 -31.796 1.00 89.62 206 THR A O 1
ATOM 1644 N N . ILE A 1 207 ? 32.438 9.597 -32.981 1.00 88.19 207 ILE A N 1
ATOM 1645 C CA . ILE A 1 207 ? 31.340 9.412 -32.020 1.00 88.19 207 ILE A CA 1
ATOM 1646 C C . ILE A 1 207 ? 30.967 7.932 -31.906 1.00 88.19 207 ILE A C 1
ATOM 1648 O O . ILE A 1 207 ? 30.806 7.435 -30.792 1.00 88.19 207 ILE A O 1
ATOM 1652 N N . LEU A 1 208 ? 30.875 7.209 -33.025 1.00 90.31 208 LEU A N 1
ATOM 1653 C CA . LEU A 1 208 ? 30.564 5.778 -33.015 1.00 90.31 208 LEU A CA 1
ATOM 1654 C C . LEU A 1 208 ? 31.651 4.970 -32.288 1.00 90.31 208 LEU A C 1
ATOM 1656 O O . LEU A 1 208 ? 31.342 4.112 -31.460 1.00 90.31 208 LEU A O 1
ATOM 1660 N N . THR A 1 209 ? 32.922 5.297 -32.531 1.00 92.31 209 THR A N 1
ATOM 1661 C CA . THR A 1 209 ? 34.065 4.663 -31.856 1.00 92.31 209 THR A CA 1
ATOM 1662 C C . THR A 1 209 ? 34.045 4.945 -30.352 1.00 92.31 209 THR A C 1
ATOM 1664 O O . THR A 1 209 ? 34.256 4.044 -29.536 1.00 92.31 209 THR A O 1
ATOM 1667 N N . MET A 1 210 ? 33.722 6.184 -29.967 1.00 89.62 210 MET A N 1
ATOM 1668 C CA . MET A 1 210 ? 33.525 6.569 -28.571 1.00 89.62 210 MET A CA 1
ATOM 1669 C C . MET A 1 210 ? 32.374 5.775 -27.939 1.00 89.62 210 MET A C 1
ATOM 1671 O O . MET A 1 210 ? 32.570 5.185 -26.880 1.00 89.62 210 MET A O 1
ATOM 1675 N N . MET A 1 211 ? 31.200 5.714 -28.578 1.00 89.62 211 MET A N 1
ATOM 1676 C CA . MET A 1 211 ? 30.042 4.949 -28.095 1.00 89.62 211 MET A CA 1
ATOM 1677 C C . MET A 1 211 ? 30.401 3.477 -27.861 1.00 89.62 211 MET A C 1
ATOM 1679 O O . MET A 1 211 ? 30.118 2.941 -26.790 1.00 89.62 211 MET A O 1
ATOM 1683 N N . PHE A 1 212 ? 31.080 2.846 -28.823 1.00 92.25 212 PHE A N 1
ATOM 1684 C CA . PHE A 1 212 ? 31.520 1.457 -28.713 1.00 92.25 212 PHE A CA 1
ATOM 1685 C C . PHE A 1 212 ? 32.490 1.260 -27.543 1.00 92.25 212 PHE A C 1
ATOM 1687 O O . PHE A 1 212 ? 32.295 0.374 -26.708 1.00 92.25 212 PHE A O 1
ATOM 1694 N N . LYS A 1 213 ? 33.495 2.137 -27.404 1.00 93.38 213 LYS A N 1
ATOM 1695 C CA . LYS A 1 213 ? 34.452 2.050 -26.295 1.00 93.38 213 LYS A CA 1
ATOM 1696 C C . LYS A 1 213 ? 33.790 2.265 -24.933 1.00 93.38 213 LYS A C 1
ATOM 1698 O O . LYS A 1 213 ? 34.154 1.595 -23.968 1.00 93.38 213 LYS A O 1
ATOM 1703 N N . LEU A 1 214 ? 32.815 3.170 -24.844 1.00 90.31 214 LEU A N 1
ATOM 1704 C CA . LEU A 1 214 ? 32.014 3.378 -23.636 1.00 90.31 214 LEU A CA 1
ATOM 1705 C C . LEU A 1 214 ? 31.170 2.149 -23.295 1.00 90.31 214 LEU A C 1
ATOM 1707 O O . LEU A 1 214 ? 31.102 1.791 -22.121 1.00 90.31 214 LEU A O 1
ATOM 1711 N N . GLY A 1 215 ? 30.598 1.488 -24.305 1.00 90.06 215 GLY A N 1
ATOM 1712 C CA . GLY A 1 215 ? 29.904 0.208 -24.158 1.00 90.06 215 GLY A CA 1
ATOM 1713 C C . GLY A 1 215 ? 30.804 -0.860 -23.540 1.00 90.06 215 GLY A C 1
ATOM 1714 O O . GLY A 1 215 ? 30.468 -1.396 -22.489 1.00 90.06 215 GLY A O 1
ATOM 1715 N N . LEU A 1 216 ? 31.998 -1.071 -24.103 1.00 90.06 216 LEU A N 1
ATOM 1716 C CA . LEU A 1 216 ? 32.987 -2.024 -23.572 1.00 90.06 216 LEU A CA 1
ATOM 1717 C C . LEU A 1 216 ? 33.430 -1.700 -22.134 1.00 90.06 216 LEU A C 1
ATOM 1719 O O . LEU A 1 216 ? 33.712 -2.587 -21.329 1.00 90.06 216 LEU A O 1
ATOM 1723 N N . CYS A 1 217 ? 33.525 -0.416 -21.783 1.00 88.19 217 CYS A N 1
ATOM 1724 C CA . CYS A 1 217 ? 33.843 -0.005 -20.415 1.00 88.19 217 CYS A CA 1
ATOM 1725 C C . CYS A 1 217 ? 32.676 -0.254 -19.446 1.00 88.19 217 CYS A C 1
ATOM 1727 O O . CYS A 1 217 ? 32.913 -0.601 -18.287 1.00 88.19 217 CYS A O 1
ATOM 1729 N N . ALA A 1 218 ? 31.436 -0.062 -19.902 1.00 85.31 218 ALA A N 1
ATOM 1730 C CA . ALA A 1 218 ? 30.230 -0.266 -19.105 1.00 85.31 218 ALA A CA 1
ATOM 1731 C C . ALA A 1 218 ? 29.914 -1.755 -18.892 1.00 85.31 218 ALA A C 1
ATOM 1733 O O . ALA A 1 218 ? 29.494 -2.119 -17.794 1.00 85.31 218 ALA A O 1
ATOM 1734 N N . GLU A 1 219 ? 30.191 -2.602 -19.888 1.00 88.06 219 GLU A N 1
ATOM 1735 C CA . GLU A 1 219 ? 29.992 -4.059 -19.863 1.00 88.06 219 GLU A CA 1
ATOM 1736 C C . GLU A 1 219 ? 30.560 -4.706 -18.595 1.00 88.06 219 GLU A C 1
ATOM 1738 O O . GLU A 1 219 ? 29.896 -5.503 -17.936 1.00 88.06 219 GLU A O 1
ATOM 1743 N N . LYS A 1 220 ? 31.754 -4.273 -18.172 1.00 87.44 220 LYS A N 1
ATOM 1744 C CA . LYS A 1 220 ? 32.440 -4.786 -16.975 1.00 87.44 220 LYS A CA 1
ATOM 1745 C C . LYS A 1 220 ? 31.642 -4.625 -15.676 1.00 87.44 220 LYS A C 1
ATOM 1747 O O . LYS A 1 220 ? 31.959 -5.269 -14.682 1.00 87.44 220 LYS A O 1
ATOM 1752 N N . ARG A 1 221 ? 30.657 -3.724 -15.652 1.00 84.88 221 ARG A N 1
ATOM 1753 C CA . ARG A 1 221 ? 29.816 -3.415 -14.483 1.00 84.88 221 ARG A CA 1
ATOM 1754 C C . ARG A 1 221 ? 28.388 -3.932 -14.629 1.00 84.88 221 ARG A C 1
ATOM 1756 O O . ARG A 1 221 ? 27.572 -3.711 -13.732 1.00 84.88 221 ARG A O 1
ATOM 1763 N N . TRP A 1 222 ? 28.052 -4.567 -15.748 1.00 86.88 222 TRP A N 1
ATOM 1764 C CA . TRP A 1 222 ? 26.702 -5.051 -15.977 1.00 86.88 222 TRP A CA 1
ATOM 1765 C C . TRP A 1 222 ? 26.391 -6.249 -15.092 1.00 86.88 222 TRP A C 1
ATOM 1767 O O . TRP A 1 222 ? 27.209 -7.138 -14.863 1.00 86.88 222 TRP A O 1
ATOM 1777 N N . ARG A 1 223 ? 25.167 -6.246 -14.568 1.00 85.56 223 ARG A N 1
ATOM 1778 C CA . ARG A 1 223 ? 24.631 -7.355 -13.788 1.00 85.56 223 ARG A CA 1
ATOM 1779 C C . ARG A 1 223 ? 23.864 -8.272 -14.724 1.00 85.56 223 ARG A C 1
ATOM 1781 O O . ARG A 1 223 ? 23.126 -7.794 -15.583 1.00 85.56 223 ARG A O 1
ATOM 1788 N N . LYS A 1 224 ? 24.027 -9.581 -14.535 1.00 86.62 224 LYS A N 1
ATOM 1789 C CA . LYS A 1 224 ? 23.236 -10.580 -15.256 1.00 86.62 224 LYS A CA 1
ATOM 1790 C C . LYS A 1 224 ? 21.753 -10.410 -14.918 1.00 86.62 224 LYS A C 1
ATOM 1792 O O . LYS A 1 224 ? 21.406 -10.018 -13.802 1.00 86.62 224 LYS A O 1
ATOM 1797 N N . ILE A 1 225 ? 20.900 -10.723 -15.888 1.00 86.56 225 ILE A N 1
ATOM 1798 C CA . ILE A 1 225 ? 19.450 -10.795 -15.697 1.00 86.56 225 ILE A CA 1
ATOM 1799 C C . ILE A 1 225 ? 19.166 -11.885 -14.653 1.00 86.56 225 ILE A C 1
ATOM 1801 O O . ILE A 1 225 ? 19.833 -12.925 -14.635 1.00 86.56 225 ILE A O 1
ATOM 1805 N N . LYS A 1 226 ? 18.208 -11.637 -13.754 1.00 85.88 226 LYS A N 1
ATOM 1806 C CA . LYS A 1 226 ? 17.721 -12.671 -12.829 1.00 85.88 226 LYS A CA 1
ATOM 1807 C C . LYS A 1 226 ? 17.205 -13.873 -13.621 1.00 85.88 226 LYS A C 1
ATOM 1809 O O . LYS A 1 226 ? 16.566 -13.682 -14.645 1.00 85.88 226 LYS A O 1
ATOM 1814 N N . GLY A 1 227 ? 17.509 -15.089 -13.179 1.00 85.81 227 GLY A N 1
ATOM 1815 C CA . GLY A 1 227 ? 17.140 -16.289 -13.931 1.00 85.81 227 GLY A CA 1
ATOM 1816 C C . GLY A 1 227 ? 17.875 -16.449 -15.251 1.00 85.81 227 GLY A C 1
ATOM 1817 O O . GLY A 1 227 ? 17.309 -16.939 -16.217 1.00 85.81 227 GLY A O 1
ATOM 1818 N N . PHE A 1 228 ? 19.147 -16.052 -15.331 1.00 86.56 228 PHE A N 1
ATOM 1819 C CA . PHE A 1 228 ? 19.939 -16.201 -16.558 1.00 86.56 228 PHE A CA 1
ATOM 1820 C C . PHE A 1 228 ? 19.914 -17.632 -17.135 1.00 86.56 228 PHE A C 1
ATOM 1822 O O . PHE A 1 228 ? 19.923 -17.805 -18.347 1.00 86.56 228 PHE A O 1
ATOM 1829 N N . ASN A 1 229 ? 19.818 -18.656 -16.284 1.00 87.00 229 ASN A N 1
ATOM 1830 C CA . ASN A 1 229 ? 19.759 -20.054 -16.719 1.00 87.00 229 ASN A CA 1
ATOM 1831 C C . ASN A 1 229 ? 18.476 -20.381 -17.504 1.00 87.00 229 ASN A C 1
ATOM 1833 O O . ASN A 1 229 ? 18.520 -21.183 -18.432 1.00 87.00 229 ASN A O 1
ATOM 1837 N N . THR A 1 230 ? 17.345 -19.741 -17.183 1.00 86.12 230 THR A N 1
ATOM 1838 C CA . THR A 1 230 ? 16.075 -19.953 -17.899 1.00 86.12 230 THR A CA 1
ATOM 1839 C C . THR A 1 230 ? 16.033 -19.231 -19.243 1.00 86.12 230 THR A C 1
ATOM 1841 O O . THR A 1 230 ? 15.186 -19.542 -20.073 1.00 86.12 230 THR A O 1
ATOM 1844 N N . LEU A 1 231 ? 16.985 -18.329 -19.518 1.00 87.00 231 LEU A N 1
ATOM 1845 C CA . LEU A 1 231 ? 17.113 -17.671 -20.821 1.00 87.00 231 LEU A CA 1
ATOM 1846 C C . LEU A 1 231 ? 17.390 -18.674 -21.946 1.00 87.00 231 LEU A C 1
ATOM 1848 O O . LEU A 1 231 ? 16.918 -18.481 -23.060 1.00 87.00 231 LEU A O 1
ATOM 1852 N N . VAL A 1 232 ? 18.113 -19.758 -21.652 1.00 88.25 232 VAL A N 1
ATOM 1853 C CA . VAL A 1 232 ? 18.378 -20.830 -22.623 1.00 88.25 232 VAL A CA 1
ATOM 1854 C C . VAL A 1 232 ? 17.065 -21.443 -23.114 1.00 88.25 232 VAL A C 1
ATOM 1856 O O . VAL A 1 232 ? 16.871 -21.598 -24.311 1.00 88.25 232 VAL A O 1
ATOM 1859 N N . LEU A 1 233 ? 16.118 -21.678 -22.201 1.00 87.62 233 LEU A N 1
ATOM 1860 C CA . LEU A 1 233 ? 14.798 -22.230 -22.520 1.00 87.62 233 LEU A CA 1
ATOM 1861 C C . LEU A 1 233 ? 13.968 -21.277 -23.395 1.00 87.62 233 LEU A C 1
ATOM 1863 O O . LEU A 1 233 ? 13.240 -21.725 -24.276 1.00 87.62 233 LEU A O 1
ATOM 1867 N N . VAL A 1 234 ? 14.103 -19.965 -23.173 1.00 87.44 234 VAL A N 1
ATOM 1868 C CA . VAL A 1 234 ? 13.455 -18.931 -23.997 1.00 87.44 234 VAL A CA 1
ATOM 1869 C C . VAL A 1 234 ? 14.073 -18.886 -25.399 1.00 87.44 234 VAL A C 1
ATOM 1871 O O . VAL A 1 234 ? 13.347 -18.795 -26.383 1.00 87.44 234 VAL A O 1
ATOM 1874 N N . LEU A 1 235 ? 15.402 -18.991 -25.511 1.00 88.12 235 LEU A N 1
ATOM 1875 C CA . LEU A 1 235 ? 16.108 -19.025 -26.800 1.00 88.12 235 LEU A CA 1
ATOM 1876 C C . LEU A 1 235 ? 15.795 -20.290 -27.611 1.00 88.12 235 LEU A C 1
ATOM 1878 O O . LEU A 1 235 ? 15.745 -20.233 -28.835 1.00 88.12 235 LEU A O 1
ATOM 1882 N N . GLU A 1 236 ? 15.550 -21.410 -26.931 1.00 89.56 236 GLU A N 1
ATOM 1883 C CA . GLU A 1 236 ? 15.069 -22.665 -27.524 1.00 89.56 236 GLU A CA 1
ATOM 1884 C C . GLU A 1 236 ? 13.604 -22.589 -27.994 1.00 89.56 236 GLU A C 1
ATOM 1886 O O . GLU A 1 236 ? 13.116 -23.530 -28.616 1.00 89.56 236 GLU A O 1
ATOM 1891 N N . GLY A 1 237 ? 12.896 -21.485 -27.720 1.00 85.44 237 GLY A N 1
ATOM 1892 C CA . GLY A 1 237 ? 11.518 -21.270 -28.160 1.00 85.44 237 GLY A CA 1
ATOM 1893 C C . GLY A 1 237 ? 10.470 -22.021 -27.337 1.00 85.44 237 GLY A C 1
ATOM 1894 O O . GLY A 1 237 ? 9.370 -22.261 -27.833 1.00 85.44 237 GLY A O 1
ATOM 1895 N N . LYS A 1 238 ? 10.786 -22.417 -26.097 1.00 86.81 238 LYS A N 1
ATOM 1896 C CA . LYS A 1 238 ? 9.809 -23.070 -25.216 1.00 86.81 238 LYS A CA 1
ATOM 1897 C C . LYS A 1 238 ? 8.749 -22.077 -24.734 1.00 86.81 238 LYS A C 1
ATOM 1899 O O . LYS A 1 238 ? 9.065 -20.921 -24.451 1.00 86.81 238 LYS A O 1
ATOM 1904 N N . THR A 1 239 ? 7.506 -22.538 -24.615 1.00 85.56 239 THR A N 1
ATOM 1905 C CA . THR A 1 239 ? 6.371 -21.718 -24.175 1.00 85.56 239 THR A CA 1
ATOM 1906 C C . THR A 1 239 ? 6.282 -21.662 -22.651 1.00 85.56 239 THR A C 1
ATOM 1908 O O . THR A 1 239 ? 6.457 -22.667 -21.957 1.00 85.56 239 THR A O 1
ATOM 1911 N N . PHE A 1 240 ? 5.998 -20.472 -22.121 1.00 86.38 240 PHE A N 1
ATOM 1912 C CA . PHE A 1 240 ? 5.695 -20.270 -20.708 1.00 86.38 240 PHE A CA 1
ATOM 1913 C C . PHE A 1 240 ? 4.278 -19.727 -20.578 1.00 86.38 240 PHE A C 1
ATOM 1915 O O . PHE A 1 240 ? 3.852 -18.901 -21.379 1.00 86.38 240 PHE A O 1
ATOM 1922 N N . LYS A 1 241 ? 3.557 -20.182 -19.555 1.00 82.19 241 LYS A N 1
ATOM 1923 C CA . LYS A 1 241 ? 2.258 -19.633 -19.160 1.00 82.19 241 LYS A CA 1
ATOM 1924 C C . LYS A 1 241 ? 2.374 -19.112 -17.743 1.00 82.19 241 LYS A C 1
ATOM 1926 O O . LYS A 1 241 ? 2.783 -19.854 -16.851 1.00 82.19 241 LYS A O 1
ATOM 1931 N N . ASP A 1 242 ? 2.077 -17.829 -17.557 1.00 80.69 242 ASP A N 1
ATOM 1932 C CA . ASP A 1 242 ? 2.225 -17.131 -16.275 1.00 80.69 242 ASP A CA 1
ATOM 1933 C C . ASP A 1 242 ? 3.600 -17.373 -15.621 1.00 80.69 242 ASP A C 1
ATOM 1935 O O . ASP A 1 242 ? 3.740 -17.492 -14.402 1.00 80.69 242 ASP A O 1
ATOM 1939 N N . GLY A 1 243 ? 4.651 -17.430 -16.447 1.00 79.19 243 GLY A N 1
ATOM 1940 C CA . GLY A 1 243 ? 6.034 -17.599 -16.003 1.00 79.19 243 GLY A CA 1
ATOM 1941 C C . GLY A 1 243 ? 6.450 -19.014 -15.606 1.00 79.19 243 GLY A C 1
ATOM 1942 O O . GLY A 1 243 ? 7.584 -19.180 -15.147 1.00 79.19 243 GLY A O 1
ATOM 1943 N N . VAL A 1 244 ? 5.591 -20.017 -15.819 1.00 84.19 244 VAL A N 1
ATOM 1944 C CA . VAL A 1 244 ? 5.885 -21.448 -15.638 1.00 84.19 244 VAL A CA 1
ATOM 1945 C C . VAL A 1 244 ? 6.040 -22.122 -17.001 1.00 84.19 244 VAL A C 1
ATOM 1947 O O . VAL A 1 244 ? 5.293 -21.827 -17.931 1.00 84.19 244 VAL A O 1
ATOM 1950 N N . LEU A 1 245 ? 7.025 -23.014 -17.128 1.00 83.94 245 LEU A N 1
ATOM 1951 C CA . LEU A 1 245 ? 7.284 -23.755 -18.362 1.00 83.94 245 LEU A CA 1
ATOM 1952 C C . LEU A 1 245 ? 6.127 -24.719 -18.661 1.00 83.94 245 LEU A C 1
ATOM 1954 O O . LEU A 1 245 ? 5.755 -25.539 -17.820 1.00 83.94 245 LEU A O 1
ATOM 1958 N N . GLU A 1 246 ? 5.580 -24.648 -19.871 1.00 73.81 246 GLU A N 1
ATOM 1959 C CA . GLU A 1 246 ? 4.497 -25.528 -20.297 1.00 73.81 246 GLU A CA 1
ATOM 1960 C C . GLU A 1 246 ? 5.032 -26.964 -20.471 1.00 73.81 246 GLU A C 1
ATOM 1962 O O . GLU A 1 246 ? 5.879 -27.229 -21.323 1.00 73.81 246 GLU A O 1
ATOM 1967 N N . GLY A 1 247 ? 4.588 -27.886 -19.607 1.00 67.25 247 GLY A N 1
ATOM 1968 C CA . GLY A 1 247 ? 5.066 -29.277 -19.562 1.00 67.25 247 GLY A CA 1
ATOM 1969 C C . GLY A 1 247 ? 5.935 -29.637 -18.351 1.00 67.25 247 GLY A C 1
ATOM 1970 O O . GLY A 1 247 ? 6.184 -30.819 -18.133 1.00 67.25 247 GLY A O 1
ATOM 1971 N N . ASP A 1 248 ? 6.325 -28.670 -17.513 1.00 54.78 248 ASP A N 1
ATOM 1972 C CA . ASP A 1 248 ? 6.927 -28.938 -16.197 1.00 54.78 248 ASP A CA 1
ATOM 1973 C C . ASP A 1 248 ? 5.816 -29.067 -15.144 1.00 54.78 248 ASP A C 1
ATOM 1975 O O . ASP A 1 248 ? 5.761 -28.360 -14.137 1.00 54.78 248 ASP A O 1
ATOM 1979 N N . SER A 1 249 ? 4.863 -29.969 -15.397 1.00 40.88 249 SER A N 1
ATOM 1980 C CA . SER A 1 249 ? 4.067 -30.532 -14.316 1.00 40.88 249 SER A CA 1
ATOM 1981 C C . SER A 1 249 ? 5.031 -31.351 -13.466 1.00 40.88 249 SER A C 1
ATOM 1983 O O . SER A 1 249 ? 5.196 -32.553 -13.685 1.00 40.88 249 SER A O 1
ATOM 1985 N N . ARG A 1 250 ? 5.682 -30.700 -12.493 1.00 45.44 250 ARG A N 1
ATOM 1986 C CA . ARG A 1 250 ? 6.077 -31.398 -11.275 1.00 45.44 250 ARG A CA 1
ATOM 1987 C C . ARG A 1 250 ? 4.822 -32.110 -10.813 1.00 45.44 250 ARG A C 1
ATOM 1989 O O . ARG A 1 250 ? 3.857 -31.470 -10.411 1.00 45.44 250 ARG A O 1
ATOM 1996 N N . GLN A 1 251 ? 4.830 -33.422 -11.001 1.00 39.06 251 GLN A N 1
ATOM 1997 C CA . GLN A 1 251 ? 3.913 -34.330 -10.358 1.00 39.06 251 GLN A CA 1
ATOM 1998 C C . GLN A 1 251 ? 3.815 -33.881 -8.903 1.00 39.06 251 GLN A C 1
ATOM 2000 O O . GLN A 1 251 ? 4.826 -33.847 -8.199 1.00 39.06 251 GLN A O 1
ATOM 2005 N N . ASP A 1 252 ? 2.610 -33.505 -8.490 1.00 37.81 252 ASP A N 1
ATOM 2006 C CA . ASP A 1 252 ? 2.202 -33.576 -7.100 1.00 37.81 252 ASP A CA 1
ATOM 2007 C C . ASP A 1 252 ? 2.434 -35.032 -6.669 1.00 37.81 252 ASP A C 1
ATOM 2009 O O . ASP A 1 252 ? 1.618 -35.921 -6.912 1.00 37.81 252 ASP A O 1
ATOM 2013 N N . ALA A 1 253 ? 3.625 -35.302 -6.145 1.00 34.31 253 ALA A N 1
ATOM 2014 C CA . ALA A 1 253 ? 4.021 -36.586 -5.609 1.00 34.31 253 ALA A CA 1
ATOM 2015 C C . ALA A 1 253 ? 4.236 -36.414 -4.103 1.00 34.31 253 ALA A C 1
ATOM 2017 O O . ALA A 1 253 ? 5.268 -35.889 -3.682 1.00 34.31 253 ALA A O 1
ATOM 2018 N N . ALA A 1 254 ? 3.245 -36.941 -3.373 1.00 32.34 254 ALA A N 1
ATOM 2019 C CA . ALA A 1 254 ? 3.157 -37.216 -1.934 1.00 32.34 254 ALA A CA 1
ATOM 2020 C C . ALA A 1 254 ? 2.817 -36.049 -0.991 1.00 32.34 254 ALA A C 1
ATOM 2022 O O . ALA A 1 254 ? 3.637 -35.122 -0.820 1.00 32.34 254 ALA A O 1
#